Protein AF-A0A7R9ZCF2-F1 (afdb_monomer)

Sequence (346 aa):
QAPLLGELPEDLEYLAGFEGLDGVTVSARERDGEVVDAAKEMDDFAERAHGRGWYPILHGVFGGKTGLRDARMPGSDGAGDRTLGVVDACQGRFSLDELKEWLAQDSIVLFTASKFYQAPPFCAAVVVPGTIATKLRNAPAPKPREMFSEDGLGAFLTDKELSRSLSSWKPLLRRDDANNVALALRWEAGLAGMEALGAVPDEERTAAVTEWASAVEGMVNDQSELDAWCVERSIVSIRVAKKEGGDGEWLSMSELRDLYRWMSMDVSEVVPDATLEEKDALSKPAYIGQPVDVSETHAIVRIALGVESLLSYLNGKDETLSEDRATVMKLAAISRHFDTLKKSGL

Organism: NCBI:txid2749911

Nearest PDB structures (foldseek):
  5o5c-assembly1_B  TM=5.345E-01  e=1.929E-04  Erwinia amylovora CFBP1430
  5o5c-assembly2_C  TM=5.237E-01  e=1.189E-03  Erwinia amylovora CFBP1430
  5o5c-assembly3_E  TM=5.136E-01  e=4.395E-03  Erwinia amylovora CFBP1430
  5g4j-assembly1_B  TM=4.690E-01  e=1.294E-02  Paenarthrobacter aurescens TC1
  1dgd-assembly1_A  TM=5.188E-01  e=3.600E-02  Burkholderia cepacia

Mean predicted aligned error: 5.05 Å

Structure (mmCIF, N/CA/C/O backbone):
data_AF-A0A7R9ZCF2-F1
#
_entry.id   AF-A0A7R9ZCF2-F1
#
loop_
_atom_site.group_PDB
_atom_site.id
_atom_site.type_symbol
_atom_site.label_atom_id
_atom_site.label_alt_id
_atom_site.label_comp_id
_atom_site.label_asym_id
_atom_site.label_entity_id
_atom_site.label_seq_id
_atom_site.pdbx_PDB_ins_code
_atom_site.Cartn_x
_atom_site.Cartn_y
_atom_site.Cartn_z
_atom_site.occupancy
_atom_site.B_iso_or_equiv
_atom_site.auth_seq_id
_atom_site.auth_comp_id
_atom_site.auth_asym_id
_atom_site.auth_atom_id
_atom_site.pdbx_PDB_model_num
ATOM 1 N N . GLN A 1 1 ? 20.248 -9.151 7.590 1.00 39.81 1 GLN A N 1
ATOM 2 C CA . GLN A 1 1 ? 19.921 -7.902 6.869 1.00 39.81 1 GLN A CA 1
ATOM 3 C C . GLN A 1 1 ? 20.567 -7.984 5.498 1.00 39.81 1 GLN A C 1
ATOM 5 O O . GLN A 1 1 ? 21.665 -8.517 5.421 1.00 39.81 1 GLN A O 1
ATOM 10 N N . ALA A 1 2 ? 19.906 -7.525 4.431 1.00 46.47 2 ALA A N 1
ATOM 11 C CA . ALA A 1 2 ? 20.677 -7.183 3.235 1.00 46.47 2 ALA A CA 1
ATOM 12 C C . ALA A 1 2 ? 21.560 -5.996 3.653 1.00 46.47 2 ALA A C 1
ATOM 14 O O . ALA A 1 2 ? 21.012 -5.099 4.303 1.00 46.47 2 ALA A O 1
ATOM 15 N N . PRO A 1 3 ? 22.879 -6.005 3.416 1.00 53.31 3 PRO A N 1
ATOM 16 C CA . PRO A 1 3 ? 23.714 -4.875 3.780 1.00 53.31 3 PRO A CA 1
ATOM 17 C C . PRO A 1 3 ? 23.396 -3.737 2.806 1.00 53.31 3 PRO A C 1
ATOM 19 O O . PRO A 1 3 ? 23.994 -3.627 1.738 1.00 53.31 3 PRO A O 1
ATOM 22 N N . LEU A 1 4 ? 22.388 -2.937 3.153 1.00 62.97 4 LEU A N 1
ATOM 23 C CA . LEU A 1 4 ? 22.230 -1.601 2.602 1.00 62.97 4 LEU A CA 1
ATOM 24 C C . LEU A 1 4 ? 23.464 -0.831 3.068 1.00 62.97 4 LEU A C 1
ATOM 26 O O . LEU A 1 4 ? 23.659 -0.664 4.269 1.00 62.97 4 LEU A O 1
ATOM 30 N N . LEU A 1 5 ? 24.340 -0.497 2.123 1.00 70.62 5 LEU A N 1
ATOM 31 C CA . LEU A 1 5 ? 25.596 0.203 2.410 1.00 70.62 5 LEU A CA 1
ATOM 32 C C . LEU A 1 5 ? 25.492 1.710 2.170 1.00 70.62 5 LEU A C 1
ATOM 34 O O . LEU A 1 5 ? 26.388 2.440 2.569 1.00 70.62 5 LEU A O 1
ATOM 38 N N . GLY A 1 6 ? 24.427 2.155 1.502 1.00 64.19 6 GLY A N 1
ATOM 39 C CA . GLY A 1 6 ? 24.227 3.561 1.182 1.00 64.19 6 GLY A CA 1
ATOM 40 C C . GLY A 1 6 ? 23.579 4.307 2.326 1.00 64.19 6 GLY A C 1
ATOM 41 O O . GLY A 1 6 ? 22.464 3.974 2.731 1.00 64.19 6 GLY A O 1
ATOM 42 N N . GLU A 1 7 ? 24.254 5.353 2.771 1.00 63.81 7 GLU A N 1
ATOM 43 C CA . GLU A 1 7 ? 23.658 6.454 3.510 1.00 63.81 7 GLU A CA 1
ATOM 44 C C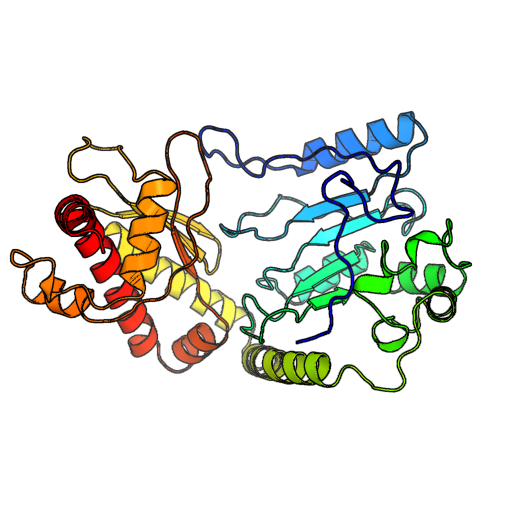 . GLU A 1 7 ? 23.780 7.690 2.619 1.00 63.81 7 GLU A C 1
ATOM 46 O O . GLU A 1 7 ? 24.872 8.024 2.164 1.00 63.81 7 GLU A O 1
ATOM 51 N N . LEU A 1 8 ? 22.654 8.345 2.324 1.00 66.44 8 LEU A N 1
ATOM 52 C CA . LEU A 1 8 ? 22.702 9.669 1.712 1.00 66.44 8 LEU A CA 1
ATOM 53 C C . LEU A 1 8 ? 23.278 10.639 2.755 1.00 66.44 8 LEU A C 1
ATOM 55 O O . LEU A 1 8 ? 22.799 10.624 3.895 1.00 66.44 8 LEU A O 1
ATOM 59 N N . PRO A 1 9 ? 24.273 11.474 2.404 1.00 69.25 9 PRO A N 1
ATOM 60 C CA . PRO A 1 9 ? 24.679 12.584 3.258 1.00 69.25 9 PRO A CA 1
ATOM 61 C C . PRO A 1 9 ? 23.461 13.431 3.657 1.00 69.25 9 PRO A C 1
ATOM 63 O O . PRO A 1 9 ? 22.535 13.582 2.862 1.00 69.25 9 PRO A O 1
ATOM 66 N N . GLU A 1 10 ? 23.449 13.987 4.873 1.00 73.00 10 GLU A N 1
ATOM 67 C CA . GLU A 1 10 ? 22.293 14.742 5.403 1.00 73.00 10 GLU A CA 1
ATOM 68 C C . GLU A 1 10 ? 21.876 15.936 4.520 1.00 73.00 10 GLU A C 1
ATOM 70 O O . GLU A 1 10 ? 20.739 16.395 4.600 1.00 73.00 10 GLU A O 1
ATOM 75 N N . ASP A 1 11 ? 22.785 16.437 3.682 1.00 75.56 11 ASP A N 1
ATOM 76 C CA . ASP A 1 11 ? 22.600 17.554 2.757 1.00 75.56 11 ASP A CA 1
ATOM 77 C C . ASP A 1 11 ? 22.282 17.135 1.309 1.00 75.56 11 ASP A C 1
ATOM 79 O O . ASP A 1 11 ? 22.084 18.000 0.453 1.00 75.56 11 ASP A O 1
ATOM 83 N N . LEU A 1 12 ? 22.217 15.831 1.019 1.00 69.56 12 LEU A N 1
ATOM 84 C CA . LEU A 1 12 ? 21.955 15.303 -0.317 1.00 69.56 12 LEU A CA 1
ATOM 85 C C . LEU A 1 12 ? 20.489 14.862 -0.463 1.00 69.56 12 LEU A C 1
ATOM 87 O O . LEU A 1 12 ? 20.026 13.944 0.211 1.00 69.56 12 LEU A O 1
ATOM 91 N N . GLU A 1 13 ? 19.762 15.477 -1.399 1.00 79.06 13 GLU A N 1
ATOM 92 C CA . GLU A 1 13 ? 18.367 15.104 -1.700 1.00 79.06 13 GLU A CA 1
ATOM 93 C C . GLU A 1 13 ? 18.250 13.974 -2.739 1.00 79.06 13 GLU A C 1
ATOM 95 O O . GLU A 1 13 ? 17.240 13.270 -2.783 1.00 79.06 13 GLU A O 1
ATOM 100 N N . TYR A 1 14 ? 19.280 13.781 -3.571 1.00 86.94 14 TYR A N 1
ATOM 101 C CA . TYR A 1 14 ? 19.279 12.839 -4.695 1.00 86.94 14 TYR A CA 1
ATOM 102 C C . TYR A 1 14 ? 20.412 11.825 -4.574 1.00 86.94 14 TYR A C 1
ATOM 104 O O . TYR A 1 14 ? 21.498 12.159 -4.117 1.00 86.94 14 TYR A O 1
ATOM 112 N N . LEU A 1 15 ? 20.183 10.603 -5.060 1.00 88.81 15 LEU A N 1
ATOM 113 C CA . LEU A 1 15 ? 21.259 9.637 -5.299 1.00 88.81 15 LEU A CA 1
ATOM 114 C C . LEU A 1 15 ? 22.254 10.195 -6.327 1.00 88.81 15 LEU A C 1
ATOM 116 O O . LEU A 1 15 ? 21.840 10.850 -7.289 1.00 88.81 15 LEU A O 1
ATOM 120 N N . ALA A 1 16 ? 23.540 9.875 -6.167 1.00 90.19 16 ALA A N 1
ATOM 121 C CA . ALA A 1 16 ? 24.576 10.294 -7.109 1.00 90.19 16 ALA A CA 1
ATOM 122 C C . ALA A 1 16 ? 24.202 9.896 -8.547 1.00 90.19 16 ALA A C 1
ATOM 124 O O . ALA A 1 16 ? 23.750 8.776 -8.785 1.00 90.19 16 ALA A O 1
ATOM 125 N N . GLY A 1 17 ? 24.375 10.795 -9.516 1.00 90.00 17 GLY A N 1
ATOM 126 C CA . GLY A 1 17 ? 24.056 10.558 -10.929 1.00 90.00 17 GLY A CA 1
ATOM 127 C C . GLY A 1 17 ? 22.573 10.676 -11.306 1.00 90.00 17 GLY A C 1
ATOM 128 O O . GLY A 1 17 ? 22.233 10.430 -12.467 1.00 90.00 17 GLY A O 1
ATOM 129 N N . PHE A 1 18 ? 21.697 11.027 -10.361 1.00 89.50 18 PHE A N 1
ATOM 130 C CA . PHE A 1 18 ? 20.281 11.340 -10.599 1.00 89.50 18 PHE A CA 1
ATOM 131 C C . PHE A 1 18 ? 19.970 12.834 -10.424 1.00 89.50 18 PHE A C 1
ATOM 133 O O . PHE A 1 18 ? 18.806 13.230 -10.329 1.00 89.50 18 PHE A O 1
ATOM 140 N N . GLU A 1 19 ? 20.999 13.679 -10.407 1.00 87.62 19 GLU A N 1
ATOM 141 C CA . GLU A 1 19 ? 20.847 15.125 -10.378 1.00 87.62 19 GLU A CA 1
ATOM 142 C C . GLU A 1 19 ? 20.187 15.602 -11.685 1.00 87.62 19 GLU A C 1
ATOM 144 O O . GLU A 1 19 ? 20.582 15.215 -12.786 1.00 87.62 19 GLU A O 1
ATOM 149 N N . GLY A 1 20 ? 19.170 16.459 -11.582 1.00 82.94 20 GLY A N 1
ATOM 150 C CA . GLY A 1 20 ? 18.437 16.976 -12.745 1.00 82.94 20 GLY A CA 1
ATOM 151 C C . GLY A 1 20 ? 17.135 16.243 -13.067 1.00 82.94 20 GLY A C 1
ATOM 152 O O . GLY A 1 20 ? 16.511 16.542 -14.086 1.00 82.94 20 GLY A O 1
ATOM 153 N N . LEU A 1 21 ? 16.699 15.325 -12.202 1.00 86.06 21 LEU A N 1
ATOM 154 C CA . LEU A 1 21 ? 15.293 14.943 -12.144 1.00 86.06 21 LEU A CA 1
ATOM 155 C C . LEU A 1 21 ? 14.480 16.083 -11.521 1.00 86.06 21 LEU A C 1
ATOM 157 O O . LEU A 1 21 ? 14.855 16.634 -10.491 1.00 86.06 21 LEU A O 1
ATOM 161 N N . ASP A 1 22 ? 13.362 16.411 -12.155 1.00 86.56 22 ASP A N 1
ATOM 162 C CA . ASP A 1 22 ? 12.332 17.300 -11.623 1.00 86.56 22 ASP A CA 1
ATOM 163 C C . ASP A 1 22 ? 10.997 16.548 -11.677 1.00 86.56 22 ASP A C 1
ATOM 165 O O . ASP A 1 22 ? 10.815 15.641 -12.499 1.00 86.56 22 ASP A O 1
ATOM 169 N N . GLY A 1 23 ? 10.074 16.882 -10.785 1.00 84.81 23 GLY A N 1
ATOM 170 C CA . GLY A 1 23 ? 8.860 16.109 -10.586 1.00 84.81 23 GLY A CA 1
ATOM 171 C C . GLY A 1 23 ? 7.693 16.952 -10.110 1.00 84.81 23 GLY A C 1
ATOM 172 O O . GLY A 1 23 ? 7.829 17.859 -9.295 1.00 84.81 23 GLY A O 1
ATOM 173 N N . VAL A 1 24 ? 6.508 16.597 -10.595 1.00 90.69 24 VAL A N 1
ATOM 174 C CA . VAL A 1 24 ? 5.239 17.090 -10.065 1.00 90.69 24 VAL A CA 1
ATOM 175 C C . VAL A 1 24 ? 4.563 15.920 -9.370 1.00 90.69 24 VAL A C 1
ATOM 177 O O . VAL A 1 24 ? 4.399 14.855 -9.961 1.00 90.69 24 VAL A O 1
ATOM 180 N N . THR A 1 25 ? 4.184 16.111 -8.109 1.00 91.81 25 THR A N 1
ATOM 181 C CA . THR A 1 25 ? 3.364 15.139 -7.383 1.00 91.81 25 THR A CA 1
ATOM 182 C C . THR A 1 25 ? 1.919 15.597 -7.428 1.00 91.81 25 THR A C 1
ATOM 184 O O . THR A 1 25 ? 1.612 16.715 -7.015 1.00 91.81 25 THR A O 1
ATOM 187 N N . VAL A 1 26 ? 1.039 14.723 -7.906 1.00 91.12 26 VAL A N 1
ATOM 188 C CA . VAL A 1 26 ? -0.407 14.903 -7.787 1.00 91.12 26 VAL A CA 1
ATOM 189 C C . VAL A 1 26 ? -0.850 14.152 -6.541 1.00 91.12 26 VAL A C 1
ATOM 191 O O . VAL A 1 26 ? -0.619 12.948 -6.417 1.00 91.12 26 VAL A O 1
ATOM 194 N N . SER A 1 27 ? -1.426 14.870 -5.581 1.00 90.44 27 SER A N 1
ATOM 195 C CA . SER A 1 27 ? -1.978 14.249 -4.379 1.00 90.44 27 SER A CA 1
ATOM 196 C C . SER A 1 27 ? -3.141 13.343 -4.760 1.00 90.44 27 SER A C 1
ATOM 198 O O . SER A 1 27 ? -3.975 13.727 -5.568 1.00 90.44 27 SER A O 1
ATOM 200 N N . ALA A 1 28 ? -3.233 12.167 -4.140 1.00 88.50 28 ALA A N 1
ATOM 201 C CA . ALA A 1 28 ? -4.346 11.244 -4.374 1.00 88.50 28 ALA A CA 1
ATOM 202 C C . ALA A 1 28 ? -5.687 11.776 -3.829 1.00 88.50 28 ALA A C 1
ATOM 204 O O . ALA A 1 28 ? -6.756 11.286 -4.189 1.00 88.50 28 ALA A O 1
ATOM 205 N N . ARG A 1 29 ? -5.625 12.748 -2.912 1.00 90.25 29 ARG A N 1
ATOM 206 C CA . ARG A 1 29 ? -6.784 13.404 -2.314 1.00 90.25 29 ARG A CA 1
ATOM 207 C C . ARG A 1 29 ? -6.551 14.899 -2.161 1.00 90.25 29 ARG A C 1
ATOM 209 O O . ARG A 1 29 ? -5.416 15.331 -1.944 1.00 90.25 29 ARG A O 1
ATOM 216 N N . GLU A 1 30 ? -7.639 15.650 -2.240 1.00 90.88 30 GLU A N 1
ATOM 217 C CA . GLU A 1 30 ? -7.696 17.049 -1.839 1.00 90.88 30 GLU A CA 1
ATOM 218 C C . GLU A 1 30 ? -7.618 17.184 -0.311 1.00 90.88 30 GLU A C 1
ATOM 220 O O . GLU A 1 30 ? -7.702 16.212 0.443 1.00 90.88 30 GLU A O 1
ATOM 225 N N . ARG A 1 31 ? -7.458 18.419 0.173 1.00 89.06 31 ARG A N 1
ATOM 226 C CA . ARG A 1 31 ? -7.353 18.722 1.613 1.00 89.06 31 ARG A CA 1
ATOM 227 C C . ARG A 1 31 ? -8.597 18.345 2.416 1.00 89.06 31 ARG A C 1
ATOM 229 O O . ARG A 1 31 ? -8.486 18.080 3.610 1.00 89.06 31 ARG A O 1
ATOM 236 N N . ASP A 1 32 ? -9.763 18.328 1.783 1.00 86.75 32 ASP A N 1
ATOM 237 C CA . ASP A 1 32 ? -11.028 17.894 2.382 1.00 86.75 32 ASP A CA 1
ATOM 238 C C . ASP A 1 32 ? -11.211 16.364 2.364 1.00 86.75 32 ASP A C 1
ATOM 240 O O . ASP A 1 32 ? -12.129 15.848 3.000 1.00 86.75 32 ASP A O 1
ATOM 244 N N . GLY A 1 33 ? -10.296 15.632 1.720 1.00 85.75 33 GLY A N 1
ATOM 245 C CA . GLY A 1 33 ? -10.322 14.179 1.592 1.00 85.75 33 GLY A CA 1
ATOM 246 C C . GLY A 1 33 ? -10.977 13.675 0.306 1.00 85.75 33 GLY A C 1
ATOM 247 O O . GLY A 1 33 ? -10.970 12.458 0.083 1.00 85.75 33 GLY A O 1
ATOM 248 N N . GLU A 1 34 ? -11.499 14.558 -0.551 1.00 89.50 34 GLU A N 1
ATOM 249 C CA . GLU A 1 34 ? -12.067 14.170 -1.844 1.00 89.50 34 GLU A CA 1
ATOM 250 C C . GLU A 1 34 ? -11.014 13.529 -2.748 1.00 89.50 34 GLU A C 1
ATOM 252 O O . GLU A 1 34 ? -9.835 13.882 -2.724 1.00 89.50 34 GLU A O 1
ATOM 257 N N . VAL A 1 35 ? -11.438 12.538 -3.529 1.00 89.81 35 VAL A N 1
ATOM 258 C CA . VAL A 1 35 ? -10.550 11.786 -4.423 1.00 89.81 35 VAL A CA 1
ATOM 259 C C . VAL A 1 35 ? -10.119 12.661 -5.595 1.00 89.81 35 VAL A C 1
ATOM 261 O O . VAL A 1 35 ? -10.954 13.239 -6.288 1.00 89.81 35 VAL A O 1
ATOM 264 N N . VAL A 1 36 ? -8.817 12.675 -5.873 1.00 89.75 36 VAL A N 1
ATOM 265 C CA . VAL A 1 36 ? -8.262 13.255 -7.098 1.00 89.75 36 VAL A CA 1
ATOM 266 C C . VAL A 1 36 ? -7.945 12.120 -8.061 1.00 89.75 36 VAL A C 1
ATOM 268 O O . VAL A 1 36 ? -7.152 11.238 -7.742 1.00 89.75 36 VAL A O 1
ATOM 271 N N . ASP A 1 37 ? -8.552 12.153 -9.246 1.00 86.12 37 ASP A N 1
ATOM 272 C CA . ASP A 1 37 ? -8.143 11.306 -10.368 1.00 86.12 37 ASP A CA 1
ATOM 273 C C . ASP A 1 37 ? -7.060 12.030 -11.174 1.00 86.12 37 ASP A C 1
ATOM 275 O O . ASP A 1 37 ? -7.324 13.026 -11.859 1.00 86.12 37 ASP A O 1
ATOM 279 N N . ALA A 1 38 ? -5.825 11.533 -11.095 1.00 90.81 38 ALA A N 1
ATOM 280 C CA . ALA A 1 38 ? -4.677 12.163 -11.732 1.00 90.81 38 ALA A CA 1
ATOM 281 C C . ALA A 1 38 ? -4.607 11.907 -13.248 1.00 90.81 38 ALA A C 1
ATOM 283 O O . ALA A 1 38 ? -3.714 12.438 -13.911 1.00 90.81 38 ALA A O 1
ATOM 284 N N . ALA A 1 39 ? -5.535 11.135 -13.833 1.00 89.69 39 ALA A N 1
ATOM 285 C CA . ALA A 1 39 ? -5.466 10.723 -15.236 1.00 89.69 39 ALA A CA 1
ATOM 286 C C . ALA A 1 39 ? -5.375 11.894 -16.229 1.00 89.69 39 ALA A C 1
ATOM 288 O O . ALA A 1 39 ? -4.686 11.769 -17.243 1.00 89.69 39 ALA A O 1
ATOM 289 N N . LYS A 1 40 ? -6.052 13.017 -15.945 1.00 89.19 40 LYS A N 1
ATOM 290 C CA . LYS A 1 40 ? -5.983 14.229 -16.775 1.00 89.19 40 LYS A CA 1
ATOM 291 C C . LYS A 1 40 ? -4.682 15.003 -16.554 1.00 89.19 40 LYS A C 1
ATOM 293 O O . LYS A 1 40 ? -4.032 15.384 -17.520 1.00 89.19 40 LYS A O 1
ATOM 298 N N . GLU A 1 41 ? -4.292 15.215 -15.299 1.00 91.62 41 GLU A N 1
ATOM 299 C CA . GLU A 1 41 ? -3.056 15.941 -14.971 1.00 91.62 41 GLU A CA 1
ATOM 300 C C . GLU A 1 41 ? -1.820 15.210 -15.513 1.00 91.62 41 GLU A C 1
ATOM 302 O O . GLU A 1 41 ? -0.863 15.841 -15.955 1.00 91.62 41 GLU A O 1
ATOM 307 N N . MET A 1 42 ? -1.869 13.877 -15.553 1.00 93.31 42 MET A N 1
ATOM 308 C CA . MET A 1 42 ? -0.870 13.032 -16.197 1.00 93.31 42 MET A CA 1
ATOM 309 C C . MET A 1 42 ? -0.710 13.352 -17.694 1.00 93.31 42 MET A C 1
ATOM 311 O O . MET A 1 42 ? 0.423 13.507 -18.156 1.00 93.31 42 MET A O 1
ATOM 315 N N . ASP A 1 43 ? -1.812 13.463 -18.446 1.00 91.88 43 ASP A N 1
ATOM 316 C CA . ASP A 1 43 ? -1.770 13.814 -19.875 1.00 91.88 43 ASP A CA 1
ATOM 317 C C . ASP A 1 43 ? -1.244 15.238 -20.072 1.00 91.88 43 ASP A C 1
ATOM 319 O O . ASP A 1 43 ? -0.307 15.456 -20.844 1.00 91.88 43 ASP A O 1
ATOM 323 N N . ASP A 1 44 ? -1.784 16.193 -19.310 1.00 93.50 44 ASP A N 1
ATOM 324 C CA . ASP A 1 44 ? -1.374 17.593 -19.383 1.00 93.50 44 ASP A CA 1
ATOM 325 C C . ASP A 1 44 ? 0.126 17.743 -19.035 1.00 93.50 44 ASP A C 1
ATOM 327 O O . ASP A 1 44 ? 0.849 18.530 -19.656 1.00 93.50 44 ASP A O 1
ATOM 331 N N . PHE A 1 45 ? 0.640 16.970 -18.070 1.00 93.94 45 PHE A N 1
ATOM 332 C CA . PHE A 1 45 ? 2.066 16.924 -17.740 1.00 93.94 45 PHE A CA 1
ATOM 333 C C . PHE A 1 45 ? 2.906 16.362 -18.889 1.00 93.94 45 PHE A C 1
ATOM 335 O O . PHE A 1 45 ? 3.926 16.965 -19.238 1.00 93.94 45 PHE A O 1
ATOM 342 N N . ALA A 1 46 ? 2.485 15.251 -19.499 1.00 94.31 46 ALA A N 1
ATOM 343 C CA . ALA A 1 46 ? 3.198 14.643 -20.619 1.00 94.31 46 ALA A CA 1
ATOM 344 C C . ALA A 1 46 ? 3.303 15.605 -21.813 1.00 94.31 46 ALA A C 1
ATOM 346 O O . ALA A 1 46 ? 4.396 15.806 -22.349 1.00 94.31 46 ALA A O 1
ATOM 347 N N . GLU A 1 47 ? 2.202 16.268 -22.179 1.00 94.62 47 GLU A N 1
ATOM 348 C CA . GLU A 1 47 ? 2.177 17.252 -23.265 1.00 94.62 47 GLU A CA 1
ATOM 349 C C . GLU A 1 47 ? 3.098 18.446 -22.981 1.00 94.62 47 GLU A C 1
ATOM 351 O O . GLU A 1 47 ? 3.888 18.852 -23.842 1.00 94.62 47 GLU A O 1
ATOM 356 N N . ARG A 1 48 ? 3.058 18.989 -21.756 1.00 95.31 48 ARG A N 1
ATOM 357 C CA . ARG A 1 48 ? 3.950 20.086 -21.343 1.00 95.31 48 ARG A CA 1
ATOM 358 C C . ARG A 1 48 ? 5.418 19.668 -21.364 1.00 95.31 48 ARG A C 1
ATOM 360 O O . ARG A 1 48 ? 6.255 20.453 -21.814 1.00 95.31 48 ARG A O 1
ATOM 367 N N . ALA A 1 49 ? 5.737 18.462 -20.893 1.00 94.75 49 ALA A N 1
ATOM 368 C CA . ALA A 1 49 ? 7.096 17.927 -20.906 1.00 94.75 49 ALA A CA 1
ATOM 369 C C . ALA A 1 49 ? 7.610 17.778 -22.345 1.00 94.75 49 ALA A C 1
ATOM 371 O O . ALA A 1 49 ? 8.686 18.287 -22.670 1.00 94.75 49 ALA A O 1
ATOM 372 N N . HIS A 1 50 ? 6.806 17.193 -23.239 1.00 94.75 50 HIS A N 1
ATOM 373 C CA . HIS A 1 50 ? 7.144 17.080 -24.662 1.00 94.75 50 HIS A CA 1
ATOM 374 C C . HIS A 1 50 ? 7.342 18.449 -25.318 1.00 94.75 50 HIS A C 1
ATOM 376 O O . HIS A 1 50 ? 8.325 18.640 -26.033 1.00 94.75 50 HIS A O 1
ATOM 382 N N . GLY A 1 51 ? 6.474 19.425 -25.035 1.00 95.25 51 GLY A N 1
ATOM 383 C CA . GLY A 1 51 ? 6.598 20.794 -25.550 1.00 95.25 51 GLY A CA 1
ATOM 384 C C . GLY A 1 51 ? 7.886 21.510 -25.119 1.00 95.25 51 GLY A C 1
ATOM 385 O O . GLY A 1 51 ? 8.343 22.424 -25.803 1.00 95.25 51 GLY A O 1
ATOM 386 N N . ARG A 1 52 ? 8.500 21.072 -24.013 1.00 94.50 52 ARG A N 1
ATOM 387 C CA . ARG A 1 52 ? 9.797 21.559 -23.512 1.00 94.50 52 ARG A CA 1
ATOM 388 C C . ARG A 1 52 ? 10.991 20.716 -23.971 1.00 94.50 52 ARG A C 1
ATOM 390 O O . ARG A 1 52 ? 12.124 21.049 -23.634 1.00 94.50 52 ARG A O 1
ATOM 397 N N . GLY A 1 53 ? 10.759 19.647 -24.734 1.00 94.56 53 GLY A N 1
ATOM 398 C CA . GLY A 1 53 ? 11.797 18.698 -25.142 1.00 94.56 53 GLY A CA 1
ATOM 399 C C . GLY A 1 53 ? 12.292 17.799 -24.004 1.00 94.56 53 GLY A C 1
ATOM 400 O O . GLY A 1 53 ? 13.393 17.262 -24.092 1.00 94.56 53 GLY A O 1
ATOM 401 N N . TRP A 1 54 ? 11.514 17.658 -22.929 1.00 94.25 54 TRP A N 1
ATOM 402 C CA . TRP A 1 54 ? 11.815 16.760 -21.816 1.00 94.25 54 TRP A CA 1
ATOM 403 C C . TRP A 1 54 ? 11.263 15.357 -22.074 1.00 94.25 54 TRP A C 1
ATOM 405 O O . TRP A 1 54 ? 10.306 15.180 -22.829 1.00 94.25 54 TRP A O 1
ATOM 415 N N . TYR A 1 55 ? 11.867 14.365 -21.418 1.00 94.81 55 TYR A N 1
ATOM 416 C CA . TYR A 1 55 ? 11.409 12.978 -21.426 1.00 94.81 55 TYR A CA 1
ATOM 417 C C . TYR A 1 55 ? 10.583 12.707 -20.157 1.00 94.81 55 TYR A C 1
ATOM 419 O O . TYR A 1 55 ? 11.167 12.595 -19.077 1.00 94.81 55 TYR A O 1
ATOM 427 N N . PRO A 1 56 ? 9.241 12.648 -20.238 1.00 96.38 56 PRO A N 1
ATOM 428 C CA . PRO A 1 56 ? 8.410 12.393 -19.070 1.00 96.38 56 PRO A CA 1
ATOM 429 C C . PRO A 1 56 ? 8.472 10.923 -18.633 1.00 96.38 56 PRO A C 1
ATOM 431 O O . PRO A 1 56 ? 8.386 9.999 -19.448 1.00 96.38 56 PRO A O 1
ATOM 434 N N . ILE A 1 57 ? 8.549 10.721 -17.318 1.00 96.62 57 ILE A N 1
ATOM 435 C CA . ILE A 1 57 ? 8.262 9.448 -16.651 1.00 96.62 57 ILE A CA 1
ATOM 436 C C . ILE A 1 57 ? 6.939 9.638 -15.914 1.00 96.62 57 ILE A C 1
ATOM 438 O O . ILE A 1 57 ? 6.829 10.507 -15.052 1.00 96.62 57 ILE A O 1
ATOM 442 N N . LEU A 1 58 ? 5.929 8.855 -16.279 1.00 96.75 58 LEU A N 1
ATOM 443 C CA . LEU A 1 58 ? 4.593 8.929 -15.696 1.00 96.75 58 LEU A CA 1
ATOM 444 C C . LEU A 1 58 ? 4.447 7.806 -14.675 1.00 96.75 58 LEU A C 1
ATOM 446 O O . LEU A 1 58 ? 4.462 6.634 -15.044 1.00 96.75 58 LEU A O 1
ATOM 450 N N . HIS A 1 59 ? 4.328 8.164 -13.400 1.00 95.75 59 HIS A N 1
ATOM 451 C CA . HIS A 1 59 ? 4.267 7.220 -12.289 1.00 95.75 59 HIS A CA 1
ATOM 452 C C . HIS A 1 59 ? 2.868 7.212 -11.665 1.00 95.75 59 HIS A C 1
ATOM 454 O O . HIS A 1 59 ? 2.504 8.143 -10.950 1.00 95.75 59 HIS A O 1
ATOM 460 N N . GLY A 1 60 ? 2.089 6.167 -11.949 1.00 95.06 60 GLY A N 1
ATOM 461 C CA . GLY A 1 60 ? 0.732 5.984 -11.432 1.00 95.06 60 GLY A CA 1
ATOM 462 C C . GLY A 1 60 ? 0.712 4.971 -10.296 1.00 95.06 60 GLY A C 1
ATOM 463 O O . GLY A 1 60 ? 1.291 3.893 -10.424 1.00 95.06 60 GLY A O 1
ATOM 464 N N . VAL A 1 61 ? 0.045 5.298 -9.189 1.00 93.81 61 VAL A N 1
ATOM 465 C CA . VAL A 1 61 ? -0.045 4.413 -8.020 1.00 93.81 61 VAL A CA 1
ATOM 466 C C . VAL A 1 61 ? -1.331 3.602 -8.088 1.00 93.81 61 VAL A C 1
ATOM 468 O O . VAL A 1 61 ? -2.430 4.131 -7.934 1.00 93.81 61 VAL A O 1
ATOM 471 N N . PHE A 1 62 ? -1.200 2.289 -8.270 1.00 93.00 62 PHE A N 1
ATOM 472 C CA . PHE A 1 62 ? -2.335 1.381 -8.296 1.00 93.00 62 PHE A CA 1
ATOM 473 C C . PHE A 1 62 ? -2.676 0.890 -6.887 1.00 93.00 62 PHE A C 1
ATOM 475 O O . PHE A 1 62 ? -2.052 -0.030 -6.347 1.00 93.00 62 PHE A O 1
ATOM 482 N N . GLY A 1 63 ? -3.713 1.492 -6.304 1.00 85.06 63 GLY A N 1
ATOM 483 C CA . GLY A 1 63 ? -4.315 1.020 -5.066 1.00 85.06 63 GLY A CA 1
ATOM 484 C C . GLY A 1 63 ? -3.489 1.379 -3.842 1.00 85.06 63 GLY A C 1
ATOM 485 O O . GLY A 1 63 ? -2.992 0.470 -3.199 1.00 85.06 63 GLY A O 1
ATOM 486 N N . GLY A 1 64 ? -3.340 2.673 -3.525 1.00 87.44 64 GLY A N 1
ATOM 487 C CA . GLY A 1 64 ? -2.484 3.206 -2.451 1.00 87.44 64 GLY A CA 1
ATOM 488 C C . GLY A 1 64 ? -2.810 2.730 -1.020 1.00 87.44 64 GLY A C 1
ATOM 489 O O . GLY A 1 64 ? -3.398 1.680 -0.785 1.00 87.44 64 GLY A O 1
ATOM 490 N N . LYS A 1 65 ? -2.430 3.502 0.010 1.00 88.06 65 LYS A N 1
ATOM 491 C CA . LYS A 1 65 ? -2.643 3.080 1.418 1.00 88.06 65 LYS A CA 1
ATOM 492 C C . LYS A 1 65 ? -4.118 2.869 1.790 1.00 88.06 65 LYS A C 1
ATOM 494 O O . LYS A 1 65 ? -4.371 2.115 2.727 1.00 88.06 65 LYS A O 1
ATOM 499 N N . THR A 1 66 ? -5.031 3.532 1.082 1.00 89.50 66 THR A N 1
ATOM 500 C CA . THR A 1 66 ? -6.491 3.410 1.218 1.00 89.50 66 THR A CA 1
ATOM 501 C C . THR A 1 66 ? -7.115 2.609 0.073 1.00 89.50 66 THR A C 1
ATOM 503 O O . THR A 1 66 ? -8.319 2.666 -0.090 1.00 89.50 66 THR A O 1
ATOM 506 N N . GLY A 1 67 ? -6.321 1.950 -0.780 1.00 88.25 67 GLY A N 1
ATOM 507 C CA . GLY A 1 67 ? -6.816 1.204 -1.946 1.00 88.25 67 GLY A CA 1
ATOM 508 C C . GLY A 1 67 ? -7.245 2.052 -3.152 1.00 88.25 67 GLY A C 1
ATOM 509 O O . GLY A 1 67 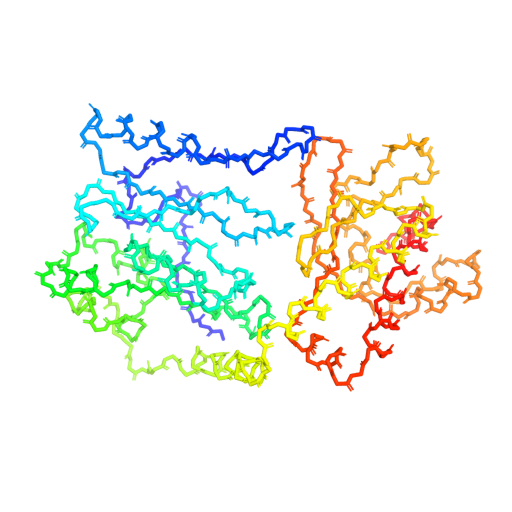? -7.627 1.485 -4.171 1.00 88.25 67 GLY A O 1
ATOM 510 N N . LEU A 1 68 ? -7.117 3.382 -3.077 1.00 87.56 68 LEU A N 1
ATOM 511 C CA . LEU A 1 68 ? -7.485 4.298 -4.160 1.00 87.56 68 LEU A CA 1
ATOM 512 C C . LEU A 1 68 ? -6.614 4.104 -5.412 1.00 87.56 68 LEU A C 1
ATOM 514 O O . LEU A 1 68 ? -5.407 3.864 -5.305 1.00 87.56 68 LEU A O 1
ATOM 518 N N . ARG A 1 69 ? -7.235 4.252 -6.585 1.00 85.12 69 ARG A N 1
ATOM 519 C CA . ARG A 1 69 ? -6.632 4.104 -7.913 1.00 85.12 69 ARG A CA 1
ATOM 520 C C . ARG A 1 69 ? -7.122 5.209 -8.847 1.00 85.12 69 ARG A C 1
ATOM 522 O O . ARG A 1 69 ? -8.299 5.561 -8.795 1.00 85.12 69 ARG A O 1
ATOM 529 N N . ASP A 1 70 ? -6.240 5.687 -9.717 1.00 86.88 70 ASP A N 1
ATOM 530 C CA . ASP A 1 70 ? -6.636 6.556 -10.829 1.00 86.88 70 ASP A CA 1
ATOM 531 C C . ASP A 1 70 ? -7.486 5.779 -11.842 1.00 86.88 70 ASP A C 1
ATOM 533 O O . ASP A 1 70 ? -7.379 4.549 -11.953 1.00 86.88 70 ASP A O 1
ATOM 537 N N . ALA A 1 71 ? -8.299 6.488 -12.629 1.00 86.75 71 ALA A N 1
ATOM 538 C CA . ALA A 1 71 ? -9.154 5.852 -13.634 1.00 86.75 71 ALA A CA 1
ATOM 539 C C . ALA A 1 71 ? -8.350 5.151 -14.740 1.00 86.75 71 ALA A C 1
ATOM 541 O O . ALA A 1 71 ? -8.851 4.238 -15.401 1.00 86.75 71 ALA A O 1
ATOM 542 N N . ARG A 1 72 ? -7.097 5.573 -14.950 1.00 92.31 72 ARG A N 1
ATOM 543 C CA . ARG A 1 72 ? -6.193 5.011 -15.953 1.00 92.31 72 ARG A CA 1
ATOM 544 C C . ARG A 1 72 ? -4.758 4.982 -15.443 1.00 92.31 72 ARG A C 1
ATOM 546 O O . ARG A 1 72 ? -4.233 5.992 -14.989 1.00 92.31 72 ARG A O 1
ATOM 553 N N . MET A 1 73 ? -4.109 3.835 -15.618 1.00 95.44 73 MET A N 1
ATOM 554 C CA . MET A 1 73 ? -2.682 3.656 -15.347 1.00 95.44 73 MET A CA 1
ATOM 555 C C . MET A 1 73 ? -1.813 4.081 -16.546 1.00 95.44 73 MET A C 1
ATOM 557 O O . MET A 1 73 ? -2.207 3.835 -17.690 1.00 95.44 73 MET A O 1
ATOM 561 N N . PRO A 1 74 ? -0.626 4.678 -16.323 1.00 96.19 74 PRO A N 1
ATOM 562 C CA . PRO A 1 74 ? 0.218 5.218 -17.391 1.00 96.19 74 PRO A CA 1
ATOM 563 C C . PRO A 1 74 ? 0.812 4.127 -18.288 1.00 96.19 74 PRO A C 1
ATOM 565 O O . PRO A 1 74 ? 1.522 3.240 -17.809 1.00 96.19 74 PRO A O 1
ATOM 568 N N . GLY A 1 75 ? 0.591 4.236 -19.598 1.00 96.69 75 GLY A N 1
ATOM 569 C CA . GLY A 1 75 ? 1.301 3.471 -20.630 1.00 96.69 75 GLY A CA 1
ATOM 570 C C . GLY A 1 75 ? 2.575 4.174 -21.112 1.00 96.69 75 GLY A C 1
ATOM 571 O O . GLY A 1 75 ? 2.753 5.375 -20.903 1.00 96.69 75 GLY A O 1
ATOM 572 N N . SER A 1 76 ? 3.460 3.434 -21.781 1.00 97.50 76 SER A N 1
ATOM 573 C CA . SER A 1 76 ? 4.655 4.008 -22.417 1.00 97.50 76 SER A CA 1
ATOM 574 C C . SER A 1 76 ? 4.376 4.381 -23.875 1.00 97.50 76 SER A C 1
ATOM 576 O O . SER A 1 76 ? 3.950 3.543 -24.667 1.00 97.50 76 SER A O 1
ATOM 578 N N . ASP A 1 77 ? 4.681 5.619 -24.269 1.00 95.31 77 ASP A N 1
ATOM 579 C CA . ASP A 1 77 ? 4.499 6.081 -25.652 1.00 95.31 77 ASP A CA 1
ATOM 580 C C . ASP A 1 77 ? 5.745 5.818 -26.515 1.00 95.31 77 ASP A C 1
ATOM 582 O O . ASP A 1 77 ? 6.891 5.936 -26.064 1.00 95.31 77 ASP A O 1
ATOM 586 N N . GLY A 1 78 ? 5.525 5.442 -27.777 1.00 92.38 78 GLY A N 1
ATOM 587 C CA . GLY A 1 78 ? 6.582 5.036 -28.703 1.00 92.38 7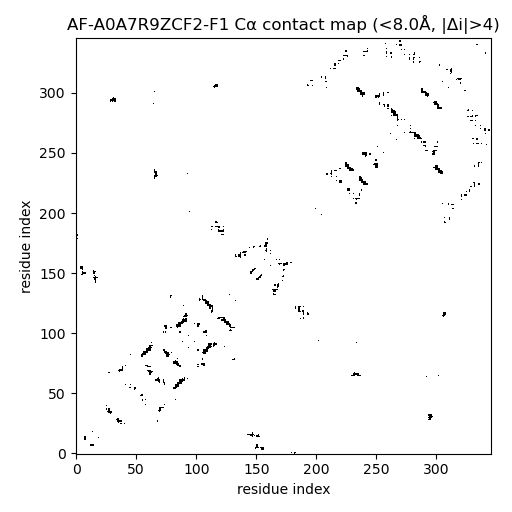8 GLY A CA 1
ATOM 588 C C . GLY A 1 78 ? 7.367 3.822 -28.200 1.00 92.38 78 GLY A C 1
ATOM 589 O O . GLY A 1 78 ? 8.578 3.740 -28.412 1.00 92.38 78 GLY A O 1
ATOM 590 N N . ALA A 1 79 ? 6.713 2.916 -27.463 1.00 91.50 79 ALA A N 1
ATOM 591 C CA . ALA A 1 79 ? 7.368 1.822 -26.747 1.00 91.50 79 ALA A CA 1
ATOM 592 C C . ALA A 1 79 ? 8.531 2.324 -25.870 1.00 91.50 79 ALA A C 1
ATOM 594 O O . ALA A 1 79 ? 9.645 1.799 -25.937 1.00 91.50 79 ALA A O 1
ATOM 595 N N . GLY A 1 80 ? 8.307 3.408 -25.124 1.00 94.62 80 GLY A N 1
ATOM 596 C CA . GLY A 1 80 ? 9.305 4.015 -24.246 1.00 94.62 80 GLY A CA 1
ATOM 597 C C . GLY A 1 80 ? 10.239 5.025 -24.914 1.00 94.62 80 GLY A C 1
ATOM 598 O O . GLY A 1 80 ? 11.107 5.555 -24.233 1.00 94.62 80 GLY A O 1
ATOM 599 N N . ASP A 1 81 ? 10.108 5.325 -26.211 1.00 93.50 81 ASP A N 1
ATOM 600 C CA . ASP A 1 81 ? 10.984 6.320 -26.859 1.00 93.50 81 ASP A CA 1
ATOM 601 C C . ASP A 1 81 ? 10.569 7.763 -26.553 1.00 93.50 81 ASP A C 1
ATOM 603 O O . ASP A 1 81 ? 11.404 8.665 -26.587 1.00 93.50 81 ASP A O 1
ATOM 607 N N . ARG A 1 82 ? 9.283 7.992 -26.259 1.00 94.81 82 ARG A N 1
ATOM 608 C CA . ARG A 1 82 ? 8.740 9.333 -25.992 1.00 94.81 82 ARG A CA 1
ATOM 609 C C . ARG A 1 82 ? 8.401 9.564 -24.526 1.00 94.81 82 ARG A C 1
ATOM 611 O O . ARG A 1 82 ? 8.564 10.681 -24.045 1.00 94.81 82 ARG A O 1
ATOM 618 N N . THR A 1 83 ? 7.919 8.524 -23.852 1.00 96.44 83 THR A N 1
ATOM 619 C CA . THR A 1 83 ? 7.456 8.563 -22.461 1.00 96.44 83 THR A CA 1
ATOM 620 C C . THR A 1 83 ? 7.613 7.180 -21.847 1.00 96.44 83 THR A C 1
ATOM 622 O O . THR A 1 83 ? 7.315 6.190 -22.520 1.00 96.44 83 THR A O 1
ATOM 625 N N . LEU A 1 84 ? 7.998 7.106 -20.572 1.00 97.50 84 LEU A N 1
ATOM 626 C CA . LEU A 1 84 ? 7.985 5.858 -19.807 1.00 97.50 84 LEU A CA 1
ATOM 627 C C . LEU A 1 84 ? 6.802 5.839 -18.836 1.00 97.50 84 LEU A C 1
ATOM 629 O O . LEU A 1 84 ? 6.736 6.668 -17.931 1.00 97.50 84 LEU A O 1
ATOM 633 N N . GLY A 1 85 ? 5.894 4.883 -19.006 1.00 97.94 85 GLY A N 1
ATOM 634 C CA . GLY A 1 85 ? 4.828 4.611 -18.048 1.00 97.94 85 GLY A CA 1
ATOM 635 C C . GLY A 1 85 ? 5.300 3.657 -16.954 1.00 97.94 85 GLY A C 1
ATOM 636 O O . GLY A 1 85 ? 5.907 2.622 -17.241 1.00 97.94 85 GLY A O 1
ATOM 637 N N . VAL A 1 86 ? 5.014 3.993 -15.700 1.00 98.31 86 VAL A N 1
ATOM 638 C CA . VAL A 1 86 ? 5.320 3.178 -14.523 1.00 98.31 86 VAL A CA 1
ATOM 639 C C . VAL A 1 86 ? 4.053 3.003 -13.695 1.00 98.31 86 VAL A C 1
ATOM 641 O O . VAL A 1 86 ? 3.464 3.978 -13.235 1.00 98.31 86 VAL A O 1
ATOM 644 N N . VAL A 1 87 ? 3.653 1.754 -13.486 1.00 98.19 87 VAL A N 1
ATOM 645 C CA . VAL A 1 87 ? 2.558 1.375 -12.594 1.00 98.19 87 VAL A CA 1
ATOM 646 C C . VAL A 1 87 ? 3.148 0.894 -11.277 1.00 98.19 87 VAL A C 1
ATOM 648 O O . VAL A 1 87 ? 3.757 -0.175 -11.207 1.00 98.19 87 VAL A O 1
ATOM 651 N N . ASP A 1 88 ? 2.961 1.671 -10.217 1.00 96.94 88 ASP A N 1
ATOM 652 C CA . ASP A 1 88 ? 3.249 1.240 -8.856 1.00 96.94 88 ASP A CA 1
ATOM 653 C C . ASP A 1 88 ? 2.117 0.352 -8.344 1.00 96.94 88 ASP A C 1
ATOM 655 O O . ASP A 1 88 ? 1.133 0.810 -7.768 1.00 96.94 88 ASP A O 1
ATOM 659 N N . ALA A 1 89 ? 2.290 -0.950 -8.551 1.00 96.75 89 ALA A N 1
ATOM 660 C CA . ALA A 1 89 ? 1.417 -1.996 -8.050 1.00 96.75 89 ALA A CA 1
ATOM 661 C C . ALA A 1 89 ? 1.994 -2.650 -6.780 1.00 96.75 89 ALA A C 1
ATOM 663 O O . ALA A 1 89 ? 1.709 -3.815 -6.479 1.00 96.75 89 ALA A O 1
ATOM 664 N N . CYS A 1 90 ? 2.804 -1.926 -5.991 1.00 95.81 90 CYS A N 1
ATOM 665 C CA . CYS A 1 90 ? 3.484 -2.496 -4.826 1.00 95.81 90 CYS A CA 1
ATOM 666 C C . CYS A 1 90 ? 2.528 -2.988 -3.735 1.00 95.81 90 CYS A C 1
ATOM 668 O O . CYS A 1 90 ? 2.968 -3.656 -2.807 1.00 95.81 90 CYS A O 1
ATOM 670 N N . GLN A 1 91 ? 1.246 -2.627 -3.776 1.00 93.81 91 GLN A N 1
ATOM 671 C CA . GLN A 1 91 ? 0.248 -3.143 -2.837 1.00 93.81 91 GLN A CA 1
ATOM 672 C C . GLN A 1 91 ? -0.158 -4.583 -3.157 1.00 93.81 91 GLN A C 1
ATOM 674 O O . GLN A 1 91 ? -0.592 -5.286 -2.252 1.00 93.81 91 GLN A O 1
ATOM 679 N N . GLY A 1 92 ? 0.057 -5.054 -4.392 1.00 93.12 92 GLY A N 1
ATOM 680 C CA . GLY A 1 92 ? -0.157 -6.451 -4.782 1.00 93.12 92 GLY A CA 1
ATOM 681 C C . GLY A 1 92 ? -1.625 -6.862 -4.914 1.00 93.12 92 GLY A C 1
ATOM 682 O O . GLY A 1 92 ? -1.905 -8.040 -5.101 1.00 93.12 92 GLY A O 1
ATOM 683 N N . ARG A 1 93 ? -2.555 -5.904 -4.819 1.00 92.94 93 ARG A N 1
ATOM 684 C CA . ARG A 1 93 ? -4.009 -6.116 -4.846 1.00 92.94 93 ARG A CA 1
ATOM 685 C C . ARG A 1 93 ? -4.575 -5.918 -6.256 1.00 92.94 93 ARG A C 1
ATOM 687 O O . ARG A 1 93 ? -5.461 -5.087 -6.433 1.00 92.94 93 ARG A O 1
ATOM 694 N N . PHE A 1 94 ? -4.044 -6.632 -7.249 1.00 91.88 94 PHE A N 1
ATOM 695 C CA . PHE A 1 94 ? -4.455 -6.561 -8.660 1.00 91.88 94 PHE A CA 1
ATOM 696 C C . PHE A 1 94 ? -4.722 -7.948 -9.255 1.00 91.88 94 PHE A C 1
ATOM 698 O O . PHE A 1 94 ? -4.210 -8.947 -8.748 1.00 91.88 94 PHE A O 1
ATOM 705 N N . SER A 1 95 ? -5.511 -8.008 -10.328 1.00 90.12 95 SER A N 1
ATOM 706 C CA . SER A 1 95 ? -5.768 -9.241 -11.074 1.00 90.12 95 SER A CA 1
ATOM 707 C C . SER A 1 95 ? -4.651 -9.535 -12.079 1.00 90.12 95 SER A C 1
ATOM 709 O O . SER A 1 95 ? -3.910 -8.653 -12.520 1.00 90.12 95 SER A O 1
ATOM 711 N N . LEU A 1 96 ? -4.533 -10.796 -12.495 1.00 89.94 96 LEU A N 1
ATOM 712 C CA . LEU A 1 96 ? -3.562 -11.167 -13.526 1.00 89.94 96 LEU A CA 1
ATOM 713 C C . LEU A 1 96 ? -3.843 -10.461 -14.865 1.00 89.94 96 LEU A C 1
ATOM 715 O O . LEU A 1 96 ? -2.910 -10.206 -15.625 1.00 89.94 96 LEU A O 1
ATOM 719 N N . ASP A 1 97 ? -5.103 -10.142 -15.153 1.00 92.69 97 ASP A N 1
ATOM 720 C CA . ASP A 1 97 ? -5.474 -9.436 -16.376 1.00 92.6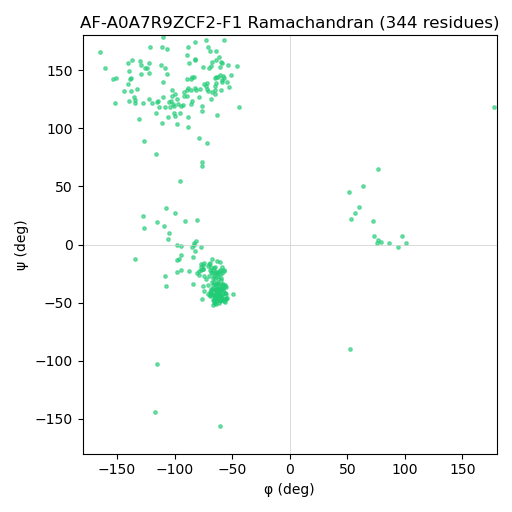9 97 ASP A CA 1
ATOM 721 C C . ASP A 1 97 ? -5.103 -7.951 -16.305 1.00 92.69 97 ASP A C 1
ATOM 723 O O . ASP A 1 97 ? -4.500 -7.462 -17.256 1.00 92.69 97 ASP A O 1
ATOM 727 N N . GLU A 1 98 ? -5.281 -7.288 -15.153 1.00 94.62 98 GLU A N 1
ATOM 728 C CA . GLU A 1 98 ? -4.762 -5.927 -14.915 1.00 94.62 98 GLU A CA 1
ATOM 729 C C . GLU A 1 98 ? -3.239 -5.872 -15.166 1.00 94.62 98 GLU A C 1
ATOM 731 O O . GLU A 1 98 ? -2.749 -5.014 -15.901 1.00 94.62 98 GLU A O 1
ATOM 736 N N . LEU A 1 99 ? -2.477 -6.850 -14.652 1.00 95.88 99 LEU A N 1
ATOM 737 C CA . LEU A 1 99 ? -1.033 -6.938 -14.906 1.00 95.88 99 LEU A CA 1
ATOM 738 C C . LEU A 1 99 ? -0.707 -7.104 -16.399 1.00 95.88 99 LEU A C 1
ATOM 740 O O . LEU A 1 99 ? 0.208 -6.452 -16.910 1.00 95.88 99 LEU A O 1
ATOM 744 N N . LYS A 1 100 ? -1.419 -7.989 -17.107 1.00 96.44 100 LYS A N 1
ATOM 745 C CA . LYS A 1 100 ? -1.206 -8.201 -18.548 1.00 96.44 100 LYS A CA 1
ATOM 746 C C . LYS A 1 100 ? -1.523 -6.942 -19.348 1.00 96.44 100 LYS A C 1
ATOM 748 O O . LYS A 1 100 ? -0.778 -6.640 -20.275 1.00 96.44 100 LYS A O 1
ATOM 753 N N . GLU A 1 101 ? -2.588 -6.225 -19.000 1.00 97.38 101 GLU A N 1
ATOM 754 C CA . GLU A 1 101 ? -2.977 -4.971 -19.647 1.00 97.38 101 GLU A CA 1
ATOM 755 C C . GLU A 1 101 ? -1.874 -3.919 -19.515 1.00 97.38 101 GLU A C 1
ATOM 757 O O . GLU A 1 101 ? -1.454 -3.351 -20.523 1.00 97.38 101 GLU A O 1
ATOM 762 N N . TRP A 1 102 ? -1.320 -3.728 -18.312 1.00 97.88 102 TRP A N 1
ATOM 763 C CA . TRP A 1 102 ? -0.221 -2.780 -18.097 1.00 97.88 102 TRP A CA 1
ATOM 764 C C . TRP A 1 102 ? 1.036 -3.157 -18.883 1.00 97.88 102 TRP A C 1
ATOM 766 O O . TRP A 1 102 ? 1.665 -2.305 -19.511 1.00 97.88 102 TRP A O 1
ATOM 776 N N . LEU A 1 103 ? 1.392 -4.442 -18.911 1.00 97.94 103 LEU A N 1
ATOM 777 C CA . LEU A 1 103 ? 2.539 -4.909 -19.691 1.00 97.94 103 LEU A CA 1
ATOM 778 C C . LEU A 1 103 ? 2.303 -4.787 -21.205 1.00 97.94 103 LEU A C 1
ATOM 780 O O . LEU A 1 103 ? 3.256 -4.541 -21.944 1.00 97.94 103 LEU A O 1
ATOM 784 N N . ALA A 1 104 ? 1.062 -4.945 -21.674 1.00 97.31 104 ALA A N 1
ATOM 785 C CA . ALA A 1 104 ? 0.698 -4.818 -23.085 1.00 97.31 104 ALA A CA 1
ATOM 786 C C . ALA A 1 104 ? 0.779 -3.371 -23.598 1.00 97.31 104 ALA A C 1
ATOM 788 O O . ALA A 1 104 ? 1.049 -3.167 -24.780 1.00 97.31 104 ALA A O 1
ATOM 789 N N . GLN A 1 105 ? 0.606 -2.377 -22.722 1.00 97.00 105 GLN A N 1
ATOM 790 C CA . GLN A 1 105 ? 0.849 -0.957 -23.022 1.00 97.00 105 GLN A CA 1
ATOM 791 C C . GLN A 1 105 ? 2.286 -0.503 -22.692 1.00 97.00 105 GLN A C 1
ATOM 793 O O . GLN A 1 105 ? 2.550 0.689 -22.520 1.00 97.00 105 GLN A O 1
ATOM 798 N N . ASP A 1 106 ? 3.219 -1.455 -22.585 1.00 98.25 106 ASP A N 1
ATOM 799 C CA . ASP A 1 106 ? 4.634 -1.227 -22.290 1.00 98.25 106 ASP A CA 1
ATOM 800 C C . ASP A 1 106 ? 4.898 -0.463 -20.973 1.00 98.25 106 ASP A C 1
ATOM 802 O O . ASP A 1 106 ? 5.949 0.169 -20.819 1.00 98.25 106 ASP A O 1
ATOM 806 N N . SER A 1 107 ? 4.006 -0.547 -19.981 1.00 98.25 107 SER A N 1
ATOM 807 C CA . SER A 1 107 ? 4.280 -0.015 -18.643 1.00 98.25 107 SER A CA 1
ATOM 808 C C . SER A 1 107 ? 5.306 -0.872 -17.897 1.00 98.25 107 SER A C 1
ATOM 810 O O . SER A 1 107 ? 5.238 -2.104 -17.894 1.00 98.25 107 SER A O 1
ATOM 812 N N . ILE A 1 108 ? 6.228 -0.222 -17.191 1.00 98.38 108 ILE A N 1
ATOM 813 C CA . ILE A 1 108 ? 7.014 -0.854 -16.126 1.00 98.38 108 ILE A CA 1
ATOM 814 C C . ILE A 1 108 ? 6.097 -1.071 -14.926 1.00 98.38 108 ILE A C 1
ATOM 816 O O . ILE A 1 108 ? 5.361 -0.161 -14.560 1.00 98.38 108 ILE A O 1
ATOM 820 N N . VAL A 1 109 ? 6.153 -2.235 -14.282 1.00 98.50 109 VAL A N 1
ATOM 821 C CA . VAL A 1 109 ? 5.330 -2.509 -13.093 1.00 98.50 109 VAL A CA 1
ATOM 822 C C . VAL A 1 109 ? 6.221 -2.698 -11.873 1.00 98.50 109 VAL A C 1
ATOM 824 O O . VAL A 1 109 ? 7.097 -3.566 -11.866 1.00 98.50 109 VAL A O 1
ATOM 827 N N . LEU A 1 110 ? 6.001 -1.890 -10.836 1.00 98.25 110 LEU A N 1
ATOM 828 C CA . LEU A 1 110 ? 6.634 -2.060 -9.529 1.00 98.25 110 LEU A CA 1
ATOM 829 C C . LEU A 1 110 ? 5.765 -2.975 -8.673 1.00 98.25 110 LEU A C 1
ATOM 831 O O . LEU A 1 110 ? 4.551 -2.801 -8.592 1.00 98.25 110 LEU A O 1
ATOM 835 N N . PHE A 1 111 ? 6.386 -3.951 -8.024 1.00 96.25 111 PHE A N 1
ATOM 836 C CA . PHE A 1 111 ? 5.680 -4.962 -7.252 1.00 96.25 111 PHE A CA 1
ATOM 837 C C . PHE A 1 111 ? 6.405 -5.259 -5.943 1.00 96.25 111 PHE A C 1
ATOM 839 O O . PHE A 1 111 ? 7.631 -5.309 -5.896 1.00 96.25 111 PHE A O 1
ATOM 846 N N . THR A 1 112 ? 5.653 -5.490 -4.867 1.00 95.62 112 THR A N 1
ATOM 847 C CA . THR A 1 112 ? 6.200 -5.872 -3.560 1.00 95.62 112 THR A CA 1
ATOM 848 C C . THR A 1 112 ? 5.397 -7.035 -2.992 1.00 95.62 112 THR A C 1
ATOM 850 O O . THR A 1 112 ? 4.185 -6.934 -2.818 1.00 95.62 112 THR A O 1
ATOM 853 N N . ALA A 1 113 ? 6.080 -8.127 -2.655 1.00 95.81 113 ALA A N 1
ATOM 854 C CA . ALA A 1 113 ? 5.467 -9.292 -2.023 1.00 95.81 113 ALA A CA 1
ATOM 855 C C . ALA A 1 113 ? 5.229 -9.077 -0.517 1.00 95.81 113 ALA A C 1
ATOM 857 O O . ALA A 1 113 ? 4.347 -9.689 0.074 1.00 95.81 113 ALA A O 1
ATOM 858 N N . SER A 1 114 ? 5.970 -8.166 0.120 1.00 93.44 114 SER A N 1
ATOM 859 C CA . SER A 1 114 ? 5.893 -7.915 1.566 1.00 93.44 114 SER A CA 1
ATOM 860 C C . SER A 1 114 ? 4.730 -7.019 2.016 1.00 93.44 114 SER A C 1
ATOM 862 O O . SER A 1 114 ? 4.817 -6.377 3.061 1.00 93.44 114 SER A O 1
ATOM 864 N N . LYS A 1 115 ? 3.681 -6.895 1.195 1.00 93.44 115 LYS A N 1
ATOM 865 C CA . LYS A 1 115 ? 2.440 -6.179 1.533 1.00 93.44 115 LYS A CA 1
ATOM 866 C C . LYS A 1 115 ? 1.281 -7.168 1.579 1.00 93.44 115 LYS A C 1
ATOM 868 O O . LYS A 1 115 ? 1.196 -7.930 2.533 1.00 93.44 115 LYS A O 1
ATOM 873 N N . PHE A 1 116 ? 0.433 -7.210 0.550 1.00 95.25 116 PHE A N 1
ATOM 874 C CA . PHE A 1 116 ? -0.697 -8.141 0.496 1.00 95.25 116 PHE A CA 1
ATOM 875 C C . PHE A 1 116 ? -0.276 -9.609 0.640 1.00 95.25 116 PHE A C 1
ATOM 877 O O . PHE A 1 116 ? -0.907 -10.345 1.391 1.00 95.25 116 PHE A O 1
ATOM 884 N N . TYR A 1 117 ? 0.824 -10.007 -0.006 1.00 95.81 117 TYR A N 1
ATOM 885 C CA . TYR A 1 117 ? 1.328 -11.384 0.033 1.00 95.81 117 TYR A CA 1
ATOM 886 C C . TYR A 1 117 ? 2.155 -11.728 1.284 1.00 95.81 117 TYR A C 1
ATOM 888 O O . TYR A 1 117 ? 2.679 -12.832 1.365 1.00 95.81 117 TYR A O 1
ATOM 896 N N . GLN A 1 118 ? 2.288 -10.800 2.242 1.00 93.62 118 GLN A N 1
ATOM 897 C CA . GLN A 1 118 ? 2.885 -11.026 3.569 1.00 93.62 118 GLN A CA 1
ATOM 898 C C . GLN A 1 118 ? 4.295 -11.652 3.579 1.00 93.62 118 GLN A C 1
ATOM 900 O O . GLN A 1 118 ? 4.750 -12.162 4.602 1.00 93.62 118 GLN A O 1
ATOM 905 N N . ALA A 1 119 ? 5.048 -11.541 2.479 1.00 96.00 119 ALA A N 1
ATOM 906 C CA . ALA A 1 119 ? 6.462 -11.904 2.473 1.00 96.00 119 ALA A CA 1
ATOM 907 C C . ALA A 1 119 ? 7.246 -11.054 3.496 1.00 96.00 119 ALA A C 1
ATOM 909 O O . ALA A 1 119 ? 6.848 -9.923 3.800 1.00 96.00 119 ALA A O 1
ATOM 910 N N . PRO A 1 120 ? 8.409 -11.510 3.990 1.00 94.94 120 PRO A N 1
ATOM 911 C CA . PRO A 1 120 ? 9.215 -10.670 4.862 1.00 94.94 120 PRO A CA 1
ATOM 912 C C . PRO A 1 120 ? 9.663 -9.372 4.152 1.00 94.94 120 PRO A C 1
ATOM 914 O O . PRO A 1 120 ? 9.832 -9.368 2.927 1.00 94.94 120 PRO A O 1
ATOM 917 N N . PRO A 1 121 ? 9.901 -8.273 4.898 1.00 91.56 121 PRO A N 1
ATOM 918 C CA . PRO A 1 121 ? 10.237 -6.964 4.333 1.00 91.56 121 PRO A CA 1
ATOM 919 C C . PRO A 1 121 ? 11.419 -6.983 3.359 1.00 91.56 121 PRO A C 1
ATOM 921 O O . PRO A 1 121 ? 12.331 -7.804 3.484 1.00 91.56 121 PRO A O 1
ATOM 924 N N . PHE A 1 122 ? 11.447 -6.006 2.447 1.00 89.00 122 PHE A N 1
ATOM 925 C CA . PHE A 1 122 ? 12.445 -5.892 1.373 1.00 89.00 122 PHE A CA 1
ATOM 926 C C . PHE A 1 122 ? 12.383 -7.073 0.386 1.00 89.00 122 PHE A C 1
ATOM 928 O O . PHE A 1 122 ? 13.396 -7.715 0.090 1.00 89.00 122 PHE A O 1
ATOM 935 N N . CYS A 1 123 ? 11.170 -7.362 -0.093 1.00 93.88 123 CYS A N 1
ATOM 936 C CA . CYS A 1 123 ? 10.873 -8.364 -1.114 1.00 93.88 123 CYS A CA 1
ATOM 937 C C . CYS A 1 123 ? 10.063 -7.706 -2.238 1.00 93.88 123 CYS A C 1
ATOM 939 O O . CYS A 1 123 ? 8.836 -7.621 -2.173 1.00 93.88 123 CYS A O 1
ATOM 941 N N . ALA A 1 124 ? 10.771 -7.161 -3.226 1.00 93.81 124 ALA A N 1
ATOM 942 C CA . ALA A 1 124 ? 10.192 -6.384 -4.314 1.00 93.81 124 ALA A CA 1
ATOM 943 C C . ALA A 1 124 ? 10.819 -6.756 -5.660 1.00 93.81 124 ALA A C 1
ATOM 945 O O . ALA A 1 124 ? 11.918 -7.313 -5.716 1.00 93.81 124 ALA A O 1
ATOM 946 N N . ALA A 1 125 ? 10.094 -6.463 -6.736 1.00 94.81 125 ALA A N 1
ATOM 947 C CA . ALA A 1 125 ? 10.515 -6.672 -8.111 1.00 94.81 125 ALA A CA 1
ATOM 948 C C . ALA A 1 125 ? 10.068 -5.511 -9.000 1.00 94.81 125 ALA A C 1
ATOM 950 O O . ALA A 1 125 ? 9.081 -4.826 -8.730 1.00 94.81 125 ALA A O 1
ATOM 951 N N . VAL A 1 126 ? 10.793 -5.356 -10.104 1.00 96.56 126 VAL A N 1
ATOM 952 C CA . VAL A 1 126 ? 10.404 -4.521 -11.236 1.00 96.56 126 VAL A CA 1
ATOM 953 C C . VAL A 1 126 ? 10.146 -5.449 -12.415 1.00 96.56 126 VAL A C 1
ATOM 955 O O . VAL A 1 126 ? 11.049 -6.167 -12.855 1.00 96.56 126 VAL A O 1
ATOM 958 N N . VAL A 1 127 ? 8.919 -5.449 -12.925 1.00 97.12 127 VAL A N 1
ATOM 959 C CA . VAL A 1 127 ? 8.546 -6.209 -14.118 1.00 97.12 127 VAL A CA 1
ATOM 960 C C . VAL A 1 127 ? 8.715 -5.303 -15.329 1.00 97.12 127 VAL A C 1
ATOM 962 O O . VAL A 1 127 ? 8.108 -4.237 -15.419 1.00 97.12 127 VAL A O 1
ATOM 965 N N . VAL A 1 128 ? 9.574 -5.727 -16.255 1.00 96.75 128 VAL A N 1
ATOM 966 C CA . VAL A 1 128 ? 9.891 -4.976 -17.473 1.00 96.75 128 VAL A CA 1
ATOM 967 C C . VAL A 1 128 ? 9.162 -5.618 -18.658 1.00 96.75 128 VAL A C 1
ATOM 969 O O . VAL A 1 128 ? 9.383 -6.808 -18.909 1.00 96.75 128 VAL A O 1
ATOM 972 N N . PRO A 1 129 ? 8.336 -4.872 -19.412 1.00 97.19 129 PRO A N 1
ATOM 973 C CA . PRO A 1 129 ? 7.598 -5.412 -20.546 1.00 97.19 129 PRO A CA 1
ATOM 974 C C . PRO A 1 129 ? 8.546 -5.781 -21.691 1.00 97.19 129 PRO A C 1
ATOM 976 O O . PRO A 1 129 ? 9.655 -5.250 -21.823 1.00 97.19 129 PRO A O 1
ATOM 979 N N . GLY A 1 130 ? 8.124 -6.736 -22.523 1.00 96.19 130 GLY A N 1
ATOM 980 C CA . GLY A 1 130 ? 8.993 -7.394 -23.503 1.00 96.19 130 GLY A CA 1
ATOM 981 C C . GLY A 1 130 ? 9.648 -6.438 -24.505 1.00 96.19 130 GLY A C 1
ATOM 982 O O . GLY A 1 130 ? 10.831 -6.606 -24.836 1.00 96.19 130 GLY A O 1
ATOM 983 N N . THR A 1 131 ? 8.918 -5.413 -24.953 1.00 96.62 131 THR A N 1
ATOM 984 C CA . THR A 1 131 ? 9.418 -4.407 -25.899 1.00 96.62 131 THR A CA 1
ATOM 985 C C . THR A 1 131 ? 10.533 -3.578 -25.268 1.00 96.62 131 THR A C 1
ATOM 987 O O . THR A 1 131 ? 11.641 -3.509 -25.810 1.00 96.62 131 THR A O 1
ATOM 990 N N . ILE A 1 132 ? 10.295 -3.045 -24.067 1.00 96.88 132 ILE A N 1
ATOM 991 C CA . ILE A 1 132 ? 11.278 -2.263 -23.304 1.00 96.88 132 ILE A CA 1
ATOM 992 C C . ILE A 1 132 ? 12.497 -3.117 -22.946 1.00 96.88 132 ILE A C 1
ATOM 994 O O . ILE A 1 132 ? 13.637 -2.702 -23.155 1.00 96.88 132 ILE A O 1
ATOM 998 N N . ALA A 1 133 ? 12.286 -4.357 -22.499 1.00 96.62 133 ALA A N 1
ATOM 999 C CA . ALA A 1 133 ? 13.367 -5.290 -22.192 1.00 96.62 133 ALA A CA 1
ATOM 1000 C C . ALA A 1 133 ? 14.266 -5.562 -23.410 1.00 96.62 133 ALA A C 1
ATOM 1002 O O . ALA A 1 133 ? 15.473 -5.762 -23.259 1.00 96.62 133 ALA A O 1
ATOM 1003 N N . THR A 1 134 ? 13.697 -5.577 -24.618 1.00 96.31 134 THR A N 1
ATOM 1004 C CA . THR A 1 134 ? 14.448 -5.753 -25.868 1.00 96.31 134 THR A CA 1
ATOM 1005 C C . THR A 1 134 ? 15.288 -4.530 -26.204 1.00 96.31 134 THR A C 1
ATOM 1007 O O . THR A 1 134 ? 16.457 -4.687 -26.558 1.00 96.31 134 THR A O 1
ATOM 1010 N N . LYS A 1 135 ? 14.740 -3.324 -26.034 1.00 94.81 135 LYS A N 1
ATOM 1011 C CA . LYS A 1 135 ? 15.492 -2.075 -26.207 1.00 94.81 135 LYS A CA 1
ATOM 1012 C C . LYS A 1 135 ? 16.649 -1.979 -25.214 1.00 94.81 135 LYS A C 1
ATOM 1014 O O . LYS A 1 135 ? 17.783 -1.765 -25.629 1.00 94.81 135 LYS A O 1
ATOM 1019 N N . LEU A 1 136 ? 16.390 -2.247 -23.932 1.00 94.75 136 LEU A N 1
ATOM 1020 C CA . LEU A 1 136 ? 17.402 -2.220 -22.871 1.00 94.75 136 LEU A CA 1
ATOM 1021 C C . LEU A 1 136 ? 18.561 -3.196 -23.125 1.00 94.75 136 LEU A C 1
ATOM 1023 O O . LEU A 1 136 ? 19.711 -2.831 -22.897 1.00 94.75 136 LEU A O 1
ATOM 1027 N N . ARG A 1 137 ? 18.293 -4.392 -23.677 1.00 95.56 137 ARG A N 1
ATOM 1028 C CA . ARG A 1 137 ? 19.362 -5.341 -24.057 1.00 95.56 137 ARG A CA 1
ATOM 1029 C C . ARG A 1 137 ? 20.332 -4.772 -25.084 1.00 95.56 137 ARG A C 1
ATOM 1031 O O . ARG A 1 137 ? 21.507 -5.127 -25.060 1.00 95.56 137 ARG A O 1
ATOM 1038 N N . ASN A 1 138 ? 19.825 -3.950 -25.996 1.00 94.12 138 ASN A N 1
ATOM 1039 C CA . ASN A 1 138 ? 20.596 -3.382 -27.098 1.00 94.12 138 ASN A CA 1
ATOM 1040 C C . ASN A 1 138 ? 21.161 -1.994 -26.759 1.00 94.12 138 ASN A C 1
ATOM 1042 O O . ASN A 1 138 ? 21.960 -1.456 -27.525 1.00 94.12 138 ASN A O 1
ATOM 1046 N N . ALA A 1 139 ? 20.751 -1.412 -25.632 1.00 93.62 139 ALA A N 1
ATOM 1047 C CA . ALA A 1 139 ? 21.201 -0.107 -25.190 1.00 93.62 139 ALA A CA 1
ATOM 1048 C C . ALA A 1 139 ? 22.551 -0.200 -24.453 1.00 93.62 139 ALA A C 1
ATOM 1050 O O . ALA A 1 139 ? 22.799 -1.151 -23.693 1.00 93.62 139 ALA A O 1
ATOM 1051 N N . PRO A 1 140 ? 23.435 0.802 -24.621 1.00 95.12 140 PRO A N 1
ATOM 1052 C CA . PRO A 1 140 ? 24.580 0.945 -23.737 1.00 95.12 140 PRO A CA 1
ATOM 1053 C C . PRO A 1 140 ? 24.103 1.176 -22.298 1.00 95.12 140 PRO A C 1
ATOM 1055 O O . PRO A 1 140 ? 22.962 1.574 -22.056 1.00 95.12 140 PRO A O 1
ATOM 1058 N N . ALA A 1 141 ? 24.992 0.947 -21.335 1.00 92.75 141 ALA A N 1
ATOM 1059 C CA . ALA A 1 141 ? 24.711 1.334 -19.961 1.00 92.75 141 ALA A CA 1
ATOM 1060 C C . ALA A 1 141 ? 24.449 2.850 -19.880 1.00 92.75 141 ALA A C 1
ATOM 1062 O O . ALA A 1 141 ? 25.128 3.610 -20.588 1.00 92.75 141 ALA A O 1
ATOM 1063 N N . PRO A 1 142 ? 23.494 3.296 -19.047 1.00 91.19 142 PRO A N 1
ATOM 1064 C CA . PRO A 1 142 ? 23.198 4.707 -18.892 1.00 91.19 142 PRO A CA 1
ATOM 1065 C C . PRO A 1 142 ? 24.394 5.452 -18.298 1.00 91.19 142 PRO A C 1
ATOM 1067 O O . PRO A 1 142 ? 25.311 4.877 -17.704 1.00 91.19 142 PRO A O 1
ATOM 1070 N N . LYS A 1 143 ? 24.382 6.760 -18.528 1.00 91.88 143 LYS A N 1
ATOM 1071 C CA . LYS A 1 143 ? 25.305 7.723 -17.941 1.00 91.88 143 LYS A CA 1
ATOM 1072 C C . LYS A 1 143 ? 24.513 8.620 -16.977 1.00 91.88 143 LYS A C 1
ATOM 1074 O O . LYS A 1 143 ? 23.328 8.820 -17.236 1.00 91.88 143 LYS A O 1
ATOM 1079 N N . PRO A 1 144 ? 25.174 9.205 -15.968 1.00 93.62 144 PRO A N 1
ATOM 1080 C CA . PRO A 1 144 ? 26.619 9.147 -15.734 1.00 93.62 144 PRO A CA 1
ATOM 1081 C C . PRO A 1 144 ? 27.030 7.932 -14.867 1.00 93.62 144 PRO A C 1
ATOM 1083 O O . PRO A 1 144 ? 26.176 7.181 -14.413 1.00 93.62 144 PRO A O 1
ATOM 1086 N N . ARG A 1 145 ? 28.331 7.619 -14.735 1.00 92.12 145 ARG A N 1
ATOM 1087 C CA . ARG A 1 145 ? 28.766 6.323 -14.141 1.00 92.12 145 ARG A CA 1
ATOM 1088 C C . ARG A 1 145 ? 28.580 6.277 -12.626 1.00 92.12 145 ARG A C 1
ATOM 1090 O O . ARG A 1 145 ? 28.415 5.196 -12.070 1.00 92.12 145 ARG A O 1
ATOM 1097 N N . GLU A 1 146 ? 28.618 7.434 -11.988 1.00 91.75 146 GLU A N 1
ATOM 1098 C CA . GLU A 1 146 ? 28.369 7.654 -10.568 1.00 91.75 146 GLU A CA 1
ATOM 1099 C C . GLU A 1 146 ? 26.991 7.154 -10.128 1.00 91.75 146 GLU A C 1
ATOM 1101 O O . GLU A 1 146 ? 26.862 6.738 -8.987 1.00 91.75 146 GLU A O 1
ATOM 1106 N N . MET A 1 147 ? 26.016 7.016 -11.038 1.00 92.25 147 MET A N 1
ATOM 1107 C CA . MET A 1 147 ? 24.723 6.397 -10.716 1.00 92.25 147 MET A CA 1
ATOM 1108 C C . MET A 1 147 ? 24.816 4.943 -10.243 1.00 92.25 147 MET A C 1
ATOM 1110 O O . MET A 1 147 ? 23.857 4.405 -9.698 1.00 92.25 147 MET A O 1
ATOM 1114 N N . PHE A 1 148 ? 25.960 4.294 -10.452 1.00 92.88 148 PHE A N 1
ATOM 1115 C CA . PHE A 1 148 ? 26.234 2.926 -10.021 1.00 92.88 148 PHE A CA 1
ATOM 1116 C C . PHE A 1 148 ? 27.178 2.848 -8.810 1.00 92.88 148 PHE A C 1
ATOM 1118 O O . PHE A 1 148 ? 27.562 1.744 -8.423 1.00 92.88 148 PHE A O 1
ATOM 1125 N N . SER A 1 149 ? 27.571 3.986 -8.226 1.00 90.31 149 SER A N 1
ATOM 1126 C CA . SER A 1 149 ? 28.420 4.038 -7.030 1.00 90.31 149 SER A CA 1
ATOM 1127 C C . SER A 1 149 ? 27.659 3.610 -5.767 1.00 90.31 149 SER A C 1
ATOM 1129 O O . SER A 1 149 ? 26.455 3.342 -5.808 1.00 90.31 149 SER A O 1
ATOM 1131 N N . GLU A 1 150 ? 28.361 3.549 -4.633 1.00 87.88 150 GLU A N 1
ATOM 1132 C CA . GLU A 1 150 ? 27.747 3.333 -3.315 1.00 87.88 150 GLU A CA 1
ATOM 1133 C C . GLU A 1 150 ? 26.836 4.496 -2.891 1.00 87.88 150 GLU A C 1
ATOM 1135 O O . GLU A 1 150 ? 25.866 4.256 -2.190 1.00 87.88 150 GLU A O 1
ATOM 1140 N N . ASP A 1 151 ? 27.048 5.709 -3.404 1.00 87.75 151 ASP A N 1
ATOM 1141 C CA . ASP A 1 151 ? 26.138 6.850 -3.195 1.00 87.75 151 ASP A CA 1
ATOM 1142 C C . ASP A 1 151 ? 24.969 6.862 -4.210 1.00 87.75 151 ASP A C 1
ATOM 1144 O O . ASP A 1 151 ? 24.102 7.738 -4.187 1.00 87.75 151 ASP A O 1
ATOM 1148 N N . GLY A 1 152 ? 24.959 5.897 -5.138 1.00 90.12 152 GLY A N 1
ATOM 1149 C CA . GLY A 1 152 ? 23.954 5.695 -6.180 1.00 90.12 152 GLY A CA 1
ATOM 1150 C C . GLY A 1 152 ? 23.208 4.361 -6.035 1.00 90.12 152 GLY A C 1
ATOM 1151 O O . GLY A 1 152 ? 22.961 3.854 -4.942 1.00 90.12 152 GLY A O 1
ATOM 1152 N N . LEU A 1 153 ? 22.862 3.728 -7.161 1.00 90.12 153 LEU A N 1
ATOM 1153 C CA . LEU A 1 153 ? 22.191 2.418 -7.178 1.00 90.12 153 LEU A CA 1
ATOM 1154 C C . LEU A 1 153 ? 23.045 1.289 -6.578 1.00 90.12 153 LEU A C 1
ATOM 1156 O O . LEU A 1 153 ? 22.498 0.275 -6.136 1.00 90.12 153 LEU A O 1
ATOM 1160 N N . GLY A 1 154 ? 24.372 1.443 -6.561 1.00 90.19 154 GLY A N 1
ATOM 1161 C CA . GLY A 1 154 ? 25.310 0.445 -6.047 1.00 90.19 154 GLY A CA 1
ATOM 1162 C C . GLY A 1 154 ? 25.169 0.184 -4.546 1.00 90.19 154 GLY A C 1
ATOM 1163 O O . GLY A 1 154 ? 25.558 -0.893 -4.086 1.00 90.19 154 GLY A O 1
ATOM 1164 N N . ALA A 1 155 ? 24.547 1.094 -3.789 1.00 87.38 155 ALA A N 1
ATOM 1165 C CA . ALA A 1 155 ? 24.170 0.872 -2.391 1.00 87.38 155 ALA A CA 1
ATOM 1166 C C . ALA A 1 155 ? 23.108 -0.212 -2.195 1.00 87.38 155 ALA A C 1
ATOM 1168 O O . ALA A 1 155 ? 23.111 -0.902 -1.171 1.00 87.38 155 ALA A O 1
ATOM 1169 N N . PHE A 1 156 ? 22.210 -0.356 -3.170 1.00 86.50 156 PHE A N 1
ATOM 1170 C CA . PHE A 1 156 ? 20.992 -1.159 -3.057 1.00 86.50 156 PHE A CA 1
ATOM 1171 C C . PHE A 1 156 ? 21.055 -2.447 -3.875 1.00 86.50 156 PHE A C 1
ATOM 1173 O O . PHE A 1 156 ? 20.374 -3.416 -3.542 1.00 86.50 156 PHE A O 1
ATOM 1180 N N . LEU A 1 157 ? 21.848 -2.454 -4.949 1.00 88.06 157 LEU A N 1
ATOM 1181 C CA . LEU A 1 157 ? 21.876 -3.522 -5.942 1.00 88.06 157 LEU A CA 1
ATOM 1182 C C . LEU A 1 157 ? 23.301 -4.004 -6.213 1.00 88.06 157 LEU A C 1
ATOM 1184 O O . LEU A 1 157 ? 24.256 -3.226 -6.247 1.00 88.06 157 LEU A O 1
ATOM 1188 N N . THR A 1 158 ? 23.422 -5.297 -6.496 1.00 89.88 158 THR A N 1
ATOM 1189 C CA . THR A 1 158 ? 24.614 -5.906 -7.089 1.00 89.88 158 THR A CA 1
ATOM 1190 C C . THR A 1 158 ? 24.311 -6.348 -8.522 1.00 89.88 158 THR A C 1
ATOM 1192 O O . THR A 1 158 ? 23.183 -6.249 -9.019 1.00 89.88 158 THR A O 1
ATOM 1195 N N . ASP A 1 159 ? 25.309 -6.897 -9.215 1.00 90.00 159 ASP A N 1
ATOM 1196 C CA . ASP A 1 159 ? 25.099 -7.520 -10.524 1.00 90.00 159 ASP A CA 1
ATOM 1197 C C . ASP A 1 159 ? 24.091 -8.691 -10.499 1.00 90.00 159 ASP A C 1
ATOM 1199 O O . ASP A 1 159 ? 23.553 -9.058 -11.558 1.00 90.00 159 ASP A O 1
ATOM 1203 N N . LYS A 1 160 ? 23.833 -9.277 -9.318 1.00 89.88 160 LYS A N 1
ATOM 1204 C CA . LYS A 1 160 ? 22.952 -10.437 -9.123 1.00 89.88 160 LYS A CA 1
ATOM 1205 C C . LYS A 1 160 ? 21.471 -10.087 -9.204 1.00 89.88 160 LYS A C 1
ATOM 1207 O O . LYS A 1 160 ? 20.715 -10.875 -9.766 1.00 89.88 160 LYS A O 1
ATOM 1212 N N . GLU A 1 161 ? 21.062 -8.914 -8.720 1.00 89.75 161 GLU A N 1
ATOM 1213 C CA . GLU A 1 161 ? 19.658 -8.479 -8.741 1.00 89.75 161 GLU A CA 1
ATOM 1214 C C . GLU A 1 161 ? 19.197 -7.993 -10.124 1.00 89.75 161 GLU A C 1
ATOM 1216 O O . GLU A 1 161 ? 17.998 -7.909 -10.393 1.00 89.75 161 GLU A O 1
ATOM 1221 N N . LEU A 1 162 ? 20.126 -7.687 -11.035 1.00 90.75 162 LEU A N 1
ATOM 1222 C CA . LEU A 1 162 ? 19.761 -7.200 -12.362 1.00 90.75 162 LEU A CA 1
ATOM 1223 C C . LEU A 1 162 ? 19.293 -8.315 -13.304 1.00 90.75 162 LEU A C 1
ATOM 1225 O O . LEU A 1 162 ? 19.969 -9.331 -13.512 1.00 90.75 162 LEU A O 1
ATOM 1229 N N . SER A 1 163 ? 18.185 -8.049 -13.999 1.00 91.38 163 SER A N 1
ATOM 1230 C CA . SER A 1 163 ? 17.699 -8.872 -15.109 1.00 91.38 163 SER A CA 1
ATOM 1231 C C . SER A 1 163 ? 18.730 -8.984 -16.240 1.00 91.38 163 SER A C 1
ATOM 1233 O O . SER A 1 163 ? 19.570 -8.108 -16.460 1.00 91.38 163 SER A O 1
ATOM 1235 N N . ARG A 1 164 ? 18.623 -10.054 -17.039 1.00 90.88 164 ARG A N 1
ATOM 1236 C CA . ARG A 1 164 ? 19.401 -10.226 -18.279 1.00 90.88 164 ARG A CA 1
ATOM 1237 C C . ARG A 1 164 ? 19.151 -9.096 -19.283 1.00 90.88 164 ARG A C 1
ATOM 1239 O O . ARG A 1 164 ? 20.019 -8.833 -20.113 1.00 90.88 164 ARG A O 1
ATOM 1246 N N . SER A 1 165 ? 18.003 -8.417 -19.212 1.00 93.69 165 SER A N 1
ATOM 1247 C CA . SER A 1 165 ? 17.733 -7.249 -20.056 1.00 93.69 165 SER A CA 1
ATOM 1248 C C . SER A 1 165 ? 18.641 -6.054 -19.766 1.00 93.69 165 SER A C 1
ATOM 1250 O O . SER A 1 165 ? 18.824 -5.221 -20.641 1.00 93.69 165 SER A O 1
ATOM 1252 N N . LEU A 1 166 ? 19.263 -6.009 -18.587 1.00 94.50 166 LEU A N 1
ATOM 1253 C CA . LEU A 1 166 ? 20.146 -4.936 -18.128 1.00 94.50 166 LEU A CA 1
ATOM 1254 C C . LEU A 1 166 ? 21.615 -5.387 -18.114 1.00 94.50 166 LEU A C 1
ATOM 1256 O O . LEU A 1 166 ? 22.413 -4.960 -17.283 1.00 94.50 166 LEU A O 1
ATOM 1260 N N . SER A 1 167 ? 21.994 -6.292 -19.023 1.00 92.19 167 SER A N 1
ATOM 1261 C CA . SER A 1 167 ? 23.341 -6.883 -19.040 1.00 92.19 167 SER A CA 1
ATOM 1262 C C . SER A 1 167 ? 24.457 -5.846 -19.199 1.00 92.19 167 SER A C 1
ATOM 1264 O O . SER A 1 167 ? 25.538 -6.051 -18.655 1.00 92.19 167 SER A O 1
ATOM 1266 N N . SER A 1 168 ? 24.205 -4.727 -19.888 1.00 94.69 168 SER A N 1
ATOM 1267 C CA . SER A 1 168 ? 25.177 -3.636 -20.028 1.00 94.69 168 SER A CA 1
ATOM 1268 C C . SER A 1 168 ? 25.425 -2.878 -18.716 1.00 94.69 168 SER A C 1
ATOM 1270 O O . SER A 1 168 ? 26.498 -2.305 -18.557 1.00 94.69 168 SER A O 1
ATOM 1272 N N . TRP A 1 169 ? 24.495 -2.925 -17.756 1.00 94.69 169 TRP A N 1
ATOM 1273 C CA . TRP A 1 169 ? 24.586 -2.236 -16.463 1.00 94.69 169 TRP A CA 1
ATOM 1274 C C . TRP A 1 169 ? 25.391 -3.053 -15.449 1.00 94.69 169 TRP A C 1
ATOM 1276 O O . TRP A 1 169 ? 26.127 -2.491 -14.644 1.00 94.69 169 TRP A O 1
ATOM 1286 N N . LYS A 1 170 ? 25.297 -4.391 -15.512 1.00 92.31 170 LYS A N 1
ATOM 1287 C CA . LYS A 1 170 ? 25.945 -5.319 -14.564 1.00 92.31 170 LYS A CA 1
ATOM 1288 C C . LYS A 1 170 ? 27.436 -5.037 -14.315 1.00 92.31 170 LYS A C 1
ATOM 1290 O O . LYS A 1 170 ? 27.836 -5.093 -13.160 1.00 92.31 170 LYS A O 1
ATOM 1295 N N . PRO A 1 171 ? 28.277 -4.719 -15.324 1.00 93.38 171 PRO A N 1
ATOM 1296 C CA . PRO A 1 171 ? 29.692 -4.419 -15.096 1.00 93.38 171 PRO A CA 1
ATOM 1297 C C . PRO A 1 171 ? 29.961 -3.124 -14.319 1.00 93.38 171 PRO A C 1
ATOM 1299 O O . PRO A 1 171 ? 31.113 -2.887 -13.964 1.00 93.38 171 PRO A O 1
ATOM 1302 N N . LEU A 1 172 ? 28.950 -2.270 -14.134 1.00 94.06 172 LEU A N 1
ATOM 1303 C CA . LEU A 1 172 ? 29.061 -0.996 -13.422 1.00 94.06 172 LEU A CA 1
ATOM 1304 C C . LEU A 1 172 ? 28.678 -1.106 -11.947 1.00 94.06 172 LEU A C 1
ATOM 1306 O O . LEU A 1 172 ? 29.110 -0.273 -11.163 1.00 94.06 172 LEU A O 1
ATOM 1310 N N . LEU A 1 173 ? 27.897 -2.123 -11.579 1.00 91.62 173 LEU A N 1
ATOM 1311 C CA . LEU A 1 173 ? 27.546 -2.392 -10.191 1.00 91.62 173 LEU A CA 1
ATOM 1312 C C . LEU A 1 173 ? 28.655 -3.162 -9.478 1.00 91.62 173 LEU A C 1
ATOM 1314 O O . LEU A 1 173 ? 29.473 -3.852 -10.101 1.00 91.62 173 LEU A O 1
ATOM 1318 N N . ARG A 1 174 ? 28.634 -3.085 -8.144 1.00 87.81 174 ARG A N 1
ATOM 1319 C CA . ARG A 1 174 ? 29.490 -3.912 -7.298 1.00 87.81 174 ARG A CA 1
ATOM 1320 C C . ARG A 1 174 ? 29.282 -5.389 -7.647 1.00 87.81 174 ARG A C 1
ATOM 1322 O O . ARG A 1 174 ? 28.154 -5.846 -7.857 1.00 87.81 174 ARG A O 1
ATOM 1329 N N . ARG A 1 175 ? 30.386 -6.132 -7.665 1.00 86.31 175 ARG A N 1
ATOM 1330 C CA . ARG A 1 175 ? 30.356 -7.592 -7.716 1.00 86.31 175 ARG A CA 1
ATOM 1331 C C . ARG A 1 175 ? 30.375 -8.118 -6.298 1.00 86.31 175 ARG A C 1
ATOM 1333 O O . ARG A 1 175 ? 31.210 -7.688 -5.507 1.00 86.31 175 ARG A O 1
ATOM 1340 N N . ASP A 1 176 ? 29.471 -9.037 -6.017 1.00 80.88 176 ASP A N 1
ATOM 1341 C CA . ASP A 1 176 ? 29.484 -9.807 -4.783 1.00 80.88 176 ASP A CA 1
ATOM 1342 C C . ASP A 1 176 ? 29.859 -11.259 -5.103 1.00 80.88 176 ASP A C 1
ATOM 1344 O O . ASP A 1 176 ? 29.446 -11.819 -6.131 1.00 80.88 176 ASP A O 1
ATOM 1348 N N . ASP A 1 177 ? 30.674 -11.843 -4.230 1.00 81.94 177 ASP A N 1
ATOM 1349 C CA . ASP A 1 177 ? 31.081 -13.245 -4.302 1.00 81.94 177 ASP A CA 1
ATOM 1350 C C . ASP A 1 177 ? 29.953 -14.169 -3.813 1.00 81.94 177 ASP A C 1
ATOM 1352 O O . ASP A 1 177 ? 29.925 -15.355 -4.157 1.00 81.94 177 ASP A O 1
ATOM 1356 N N . ALA A 1 178 ? 28.992 -13.633 -3.050 1.00 83.06 178 ALA A N 1
ATOM 1357 C CA . ALA A 1 178 ? 27.816 -14.349 -2.579 1.00 83.06 178 ALA A CA 1
ATOM 1358 C C . ALA A 1 178 ? 26.537 -13.931 -3.325 1.00 83.06 178 ALA A C 1
ATOM 1360 O O . ALA A 1 178 ? 26.337 -12.780 -3.703 1.00 83.06 178 ALA A O 1
ATOM 1361 N N . ASN A 1 179 ? 25.620 -14.885 -3.501 1.00 86.38 179 ASN A N 1
ATOM 1362 C CA . ASN A 1 179 ? 24.253 -14.570 -3.913 1.00 86.38 179 ASN A CA 1
ATOM 1363 C C . ASN A 1 179 ? 23.465 -13.994 -2.732 1.00 86.38 179 ASN A C 1
ATOM 1365 O O . ASN A 1 179 ? 23.673 -14.380 -1.580 1.00 86.38 179 ASN A O 1
ATOM 1369 N N . ASN A 1 180 ? 22.462 -13.171 -3.031 1.00 88.25 180 ASN A N 1
ATOM 1370 C CA . ASN A 1 180 ? 21.517 -12.656 -2.046 1.00 88.25 180 ASN A CA 1
ATOM 1371 C C . ASN A 1 180 ? 20.483 -13.723 -1.637 1.00 88.25 180 ASN A C 1
ATOM 1373 O O . ASN A 1 180 ? 19.294 -13.639 -1.946 1.00 88.25 180 ASN A O 1
ATOM 1377 N N . VAL A 1 181 ? 20.948 -14.766 -0.942 1.00 91.44 181 VAL A N 1
ATOM 1378 C CA . VAL A 1 181 ? 20.117 -15.894 -0.484 1.00 91.44 181 VAL A CA 1
ATOM 1379 C C . VAL A 1 181 ? 18.976 -15.412 0.412 1.00 91.44 181 VAL A C 1
ATOM 1381 O O . VAL A 1 181 ? 17.873 -15.944 0.348 1.00 91.44 181 VAL A O 1
ATOM 1384 N N . ALA A 1 182 ? 19.207 -14.366 1.209 1.00 90.31 182 ALA A N 1
ATOM 1385 C CA . ALA A 1 182 ? 18.165 -13.770 2.035 1.00 90.31 182 ALA A CA 1
ATOM 1386 C C . ALA A 1 182 ? 17.012 -13.215 1.186 1.00 90.31 182 ALA A C 1
ATOM 1388 O O . ALA A 1 182 ? 15.859 -13.475 1.511 1.00 90.31 182 ALA A O 1
ATOM 1389 N N . LEU A 1 183 ? 17.296 -12.493 0.095 1.00 90.69 183 LEU A N 1
ATOM 1390 C CA . LEU A 1 183 ? 16.260 -12.023 -0.827 1.00 90.69 183 LEU A CA 1
ATOM 1391 C C . LEU A 1 183 ? 15.511 -13.191 -1.481 1.00 90.69 183 LEU A C 1
ATOM 1393 O O . LEU A 1 183 ? 14.286 -13.138 -1.557 1.00 90.69 183 LEU A O 1
ATOM 1397 N N . ALA A 1 184 ? 16.219 -14.250 -1.887 1.00 93.06 184 ALA A N 1
ATOM 1398 C CA . ALA A 1 184 ? 15.588 -15.449 -2.439 1.00 93.06 184 ALA A CA 1
ATOM 1399 C C . ALA A 1 184 ? 14.614 -16.094 -1.437 1.00 93.06 184 ALA A C 1
ATOM 1401 O O . ALA A 1 184 ? 13.464 -16.327 -1.778 1.00 93.06 184 ALA A O 1
ATOM 1402 N N . LEU A 1 185 ? 15.014 -16.280 -0.173 1.00 95.12 185 LEU A N 1
ATOM 1403 C CA . LEU A 1 185 ? 14.140 -16.846 0.867 1.00 95.12 185 LEU A CA 1
ATOM 1404 C C . LEU A 1 185 ? 12.902 -15.985 1.156 1.00 95.12 185 LEU A C 1
ATOM 1406 O O . LEU A 1 185 ? 11.834 -16.519 1.447 1.00 95.12 185 LEU A O 1
ATOM 1410 N N . ARG A 1 186 ? 13.017 -14.653 1.072 1.00 95.62 186 ARG A N 1
ATOM 1411 C CA . ARG A 1 186 ? 11.844 -13.771 1.191 1.00 95.62 186 ARG A CA 1
ATOM 1412 C C . ARG A 1 186 ? 10.874 -13.983 0.037 1.00 95.62 186 ARG A C 1
ATOM 1414 O O . ARG A 1 186 ? 9.668 -13.973 0.256 1.00 95.62 186 ARG A O 1
ATOM 1421 N N . TRP A 1 187 ? 11.406 -14.179 -1.168 1.00 95.56 187 TRP A N 1
ATOM 1422 C CA . TRP A 1 187 ? 10.604 -14.508 -2.338 1.00 95.56 187 TRP A CA 1
ATOM 1423 C C . TRP A 1 187 ? 9.930 -15.866 -2.206 1.00 95.56 187 TRP A C 1
ATOM 1425 O O . TRP A 1 187 ? 8.738 -15.929 -2.460 1.00 95.56 187 TRP A O 1
ATOM 1435 N N . GLU A 1 188 ? 10.623 -16.901 -1.730 1.00 96.31 188 GLU A N 1
ATOM 1436 C CA . GLU A 1 188 ? 10.006 -18.209 -1.451 1.00 96.31 188 GLU A CA 1
ATOM 1437 C C . GLU A 1 188 ? 8.807 -18.081 -0.495 1.00 96.31 188 GLU A C 1
ATOM 1439 O O . GLU A 1 188 ? 7.745 -18.645 -0.746 1.00 96.31 188 GLU A O 1
ATOM 1444 N N . ALA A 1 189 ? 8.931 -17.269 0.563 1.00 94.56 189 ALA A N 1
ATOM 1445 C CA . ALA A 1 189 ? 7.816 -17.004 1.474 1.00 94.56 189 ALA A CA 1
ATOM 1446 C C . ALA A 1 189 ? 6.641 -16.286 0.781 1.00 94.56 189 ALA A C 1
ATOM 1448 O O . ALA A 1 189 ? 5.489 -16.664 0.971 1.00 94.56 189 ALA A O 1
ATOM 1449 N N . GLY A 1 190 ? 6.918 -15.277 -0.052 1.00 95.44 190 GLY A N 1
ATOM 1450 C CA . GLY A 1 190 ? 5.877 -14.588 -0.821 1.00 95.44 190 GLY A CA 1
ATOM 1451 C C . GLY A 1 190 ? 5.212 -15.472 -1.878 1.00 95.44 190 GLY A C 1
ATOM 1452 O O . GLY A 1 190 ? 4.000 -15.395 -2.069 1.00 95.44 190 GLY A O 1
ATOM 1453 N N . LEU A 1 191 ? 5.994 -16.325 -2.544 1.00 96.31 191 LEU A N 1
ATOM 1454 C CA . LEU A 1 191 ? 5.518 -17.252 -3.568 1.00 96.31 191 LEU A CA 1
ATOM 1455 C C . LEU A 1 191 ? 4.538 -18.265 -2.986 1.00 96.31 191 LEU A C 1
ATOM 1457 O O . LEU A 1 191 ? 3.521 -18.516 -3.619 1.00 96.31 191 LEU A O 1
ATOM 1461 N N . ALA A 1 192 ? 4.764 -18.755 -1.764 1.00 95.31 192 ALA A N 1
ATOM 1462 C CA . ALA A 1 192 ? 3.826 -19.663 -1.105 1.00 95.31 192 ALA A CA 1
ATOM 1463 C C . ALA A 1 192 ? 2.401 -19.075 -1.030 1.00 95.31 192 ALA A C 1
ATOM 1465 O O . ALA A 1 192 ? 1.431 -19.744 -1.388 1.00 95.31 192 ALA A O 1
ATOM 1466 N N . GLY A 1 193 ? 2.270 -17.802 -0.636 1.00 93.88 193 GLY A N 1
ATOM 1467 C CA . GLY A 1 193 ? 0.980 -17.104 -0.617 1.00 93.88 193 GLY A CA 1
ATOM 1468 C C . GLY A 1 193 ? 0.418 -16.848 -2.020 1.00 93.88 193 GLY A C 1
ATOM 1469 O O . GLY A 1 193 ? -0.776 -17.041 -2.255 1.00 93.88 193 GLY A O 1
ATOM 1470 N N . MET A 1 194 ? 1.270 -16.449 -2.971 1.00 95.00 194 MET A N 1
ATOM 1471 C CA . MET A 1 194 ? 0.865 -16.208 -4.364 1.00 95.00 194 MET A CA 1
ATOM 1472 C C . MET A 1 194 ? 0.350 -17.474 -5.052 1.00 95.00 194 MET A C 1
ATOM 1474 O O . MET A 1 194 ? -0.662 -17.418 -5.743 1.00 95.00 194 MET A O 1
ATOM 1478 N N . GLU A 1 195 ? 1.025 -18.607 -4.872 1.00 95.69 195 GLU A N 1
ATOM 1479 C CA . GLU A 1 195 ? 0.655 -19.896 -5.457 1.00 95.69 195 GLU A CA 1
ATOM 1480 C C . GLU A 1 195 ? -0.626 -20.442 -4.828 1.00 95.69 195 GLU A C 1
ATOM 1482 O O . GLU A 1 195 ? -1.533 -20.857 -5.552 1.00 95.69 195 GLU A O 1
ATOM 1487 N N . ALA A 1 196 ? -0.740 -20.377 -3.496 1.00 95.19 196 ALA A N 1
ATOM 1488 C CA . ALA A 1 196 ? -1.941 -20.800 -2.784 1.00 95.19 196 ALA A CA 1
ATOM 1489 C C . ALA A 1 196 ? -3.171 -19.995 -3.226 1.00 95.19 196 ALA A C 1
ATOM 1491 O O . ALA A 1 196 ? -4.204 -20.574 -3.560 1.00 95.19 196 ALA A O 1
ATOM 1492 N N . LEU A 1 197 ? -3.052 -18.666 -3.306 1.00 94.88 197 LEU A N 1
ATOM 1493 C CA . LEU A 1 197 ? -4.140 -17.815 -3.785 1.00 94.88 197 LEU A CA 1
ATOM 1494 C C . LEU A 1 197 ? -4.379 -17.978 -5.295 1.00 94.88 197 LEU A C 1
ATOM 1496 O O . LEU A 1 197 ? -5.519 -17.926 -5.756 1.00 94.88 197 LEU A O 1
ATOM 1500 N N . GLY A 1 198 ? -3.319 -18.202 -6.072 1.00 93.06 198 GLY A N 1
ATOM 1501 C CA . GLY A 1 198 ? -3.374 -18.444 -7.513 1.00 93.06 198 GLY A CA 1
ATOM 1502 C C . GLY A 1 198 ? -4.128 -19.721 -7.893 1.00 93.06 198 GLY A C 1
ATOM 1503 O O . GLY A 1 198 ? -4.694 -19.780 -8.983 1.00 93.06 198 GLY A O 1
ATOM 1504 N N . ALA A 1 199 ? -4.188 -20.706 -6.991 1.00 94.75 199 ALA A N 1
ATOM 1505 C CA . ALA A 1 199 ? -4.975 -21.928 -7.158 1.00 94.75 199 ALA A CA 1
ATOM 1506 C C . ALA A 1 199 ? -6.493 -21.719 -6.982 1.00 94.75 199 ALA A C 1
ATOM 1508 O O . ALA A 1 199 ? -7.275 -22.576 -7.392 1.00 94.75 199 ALA A O 1
ATOM 1509 N N . VAL A 1 200 ? -6.915 -20.590 -6.403 1.00 95.56 200 VAL A N 1
ATOM 1510 C CA . VAL A 1 200 ? -8.328 -20.225 -6.225 1.00 95.56 200 VAL A CA 1
ATOM 1511 C C . VAL A 1 200 ? -8.826 -19.472 -7.470 1.00 95.56 200 VAL A C 1
ATOM 1513 O O . VAL A 1 200 ? -8.126 -18.576 -7.942 1.00 95.56 200 VAL A O 1
ATOM 1516 N N . PRO A 1 201 ? -10.008 -19.773 -8.035 1.00 93.81 201 PRO A N 1
ATOM 1517 C CA . PRO A 1 201 ? -10.578 -19.007 -9.147 1.00 93.81 201 PRO A CA 1
ATOM 1518 C C . PRO A 1 201 ? -10.751 -17.509 -8.836 1.00 93.81 201 PRO A C 1
ATOM 1520 O O . PRO A 1 201 ? -11.117 -17.131 -7.726 1.00 93.81 201 PRO A O 1
ATOM 1523 N N . ASP A 1 202 ? -10.534 -16.636 -9.827 1.00 90.56 202 ASP A N 1
ATOM 1524 C CA . ASP A 1 202 ? -10.576 -15.175 -9.623 1.00 90.56 202 ASP A CA 1
ATOM 1525 C C . ASP A 1 202 ? -11.945 -14.653 -9.165 1.00 90.56 202 ASP A C 1
ATOM 1527 O O . ASP A 1 202 ? -12.023 -13.785 -8.295 1.00 90.56 202 ASP A O 1
ATOM 1531 N N . GLU A 1 203 ? -13.024 -15.229 -9.699 1.00 92.31 203 GLU A N 1
ATOM 1532 C CA . GLU A 1 203 ? -14.399 -14.902 -9.305 1.00 92.31 203 GLU A CA 1
ATOM 1533 C C . GLU A 1 203 ? -14.651 -15.212 -7.823 1.00 92.31 203 GLU A C 1
ATOM 1535 O O . GLU A 1 203 ? -15.267 -14.414 -7.119 1.00 92.31 203 GLU A O 1
ATOM 1540 N N . GLU A 1 204 ? -14.115 -16.330 -7.327 1.00 95.69 204 GLU A N 1
ATOM 1541 C CA . GLU A 1 204 ? -14.248 -16.742 -5.928 1.00 95.69 204 GLU A CA 1
ATOM 1542 C C . GLU A 1 204 ? -13.450 -15.818 -5.001 1.00 95.69 204 GLU A C 1
ATOM 1544 O O . GLU A 1 204 ? -13.979 -15.343 -3.995 1.00 95.69 204 GLU A O 1
ATOM 1549 N N . ARG A 1 205 ? -12.212 -15.468 -5.380 1.00 95.12 205 ARG A N 1
ATOM 1550 C CA . ARG A 1 205 ? -11.405 -14.480 -4.642 1.00 95.12 205 ARG A CA 1
ATOM 1551 C C . ARG A 1 205 ? -12.101 -13.126 -4.565 1.00 95.12 205 ARG A C 1
ATOM 1553 O O . ARG A 1 205 ? -12.121 -12.504 -3.506 1.00 95.12 205 ARG A O 1
ATOM 1560 N N . THR A 1 206 ? -12.662 -12.672 -5.683 1.00 93.44 206 THR A N 1
ATOM 1561 C CA . THR A 1 206 ? -13.345 -11.378 -5.780 1.00 93.44 206 THR A CA 1
ATOM 1562 C C . THR A 1 206 ? -14.593 -11.363 -4.907 1.00 93.44 206 THR A C 1
ATOM 1564 O O . THR A 1 206 ? -14.768 -10.437 -4.118 1.00 93.44 206 THR A O 1
ATOM 1567 N N . ALA A 1 207 ? -15.410 -12.417 -4.977 1.00 96.25 207 ALA A N 1
ATOM 1568 C CA . ALA A 1 207 ? -16.593 -12.558 -4.137 1.00 96.25 207 ALA A CA 1
ATOM 1569 C C . ALA A 1 207 ? -16.233 -12.566 -2.643 1.00 96.25 207 ALA A C 1
ATOM 1571 O O . ALA A 1 207 ? -16.848 -11.836 -1.869 1.00 96.25 207 ALA A O 1
ATOM 1572 N N . ALA A 1 208 ? -15.202 -13.322 -2.250 1.00 97.62 208 ALA A N 1
ATOM 1573 C CA . ALA A 1 208 ? -14.743 -13.383 -0.865 1.00 97.62 208 ALA A CA 1
ATOM 1574 C C . ALA A 1 208 ? -14.247 -12.024 -0.353 1.00 97.62 208 ALA A C 1
ATOM 1576 O O . ALA A 1 208 ? -14.606 -11.617 0.748 1.00 97.62 208 ALA A O 1
ATOM 1577 N N . VAL A 1 209 ? -13.472 -11.290 -1.159 1.00 96.94 209 VAL A N 1
ATOM 1578 C CA . VAL A 1 209 ? -13.015 -9.937 -0.812 1.00 96.94 209 VAL A CA 1
ATOM 1579 C C . VAL A 1 209 ? -14.194 -8.977 -0.646 1.00 96.94 209 VAL A C 1
ATOM 1581 O O . VAL A 1 209 ? -14.228 -8.234 0.331 1.00 96.94 20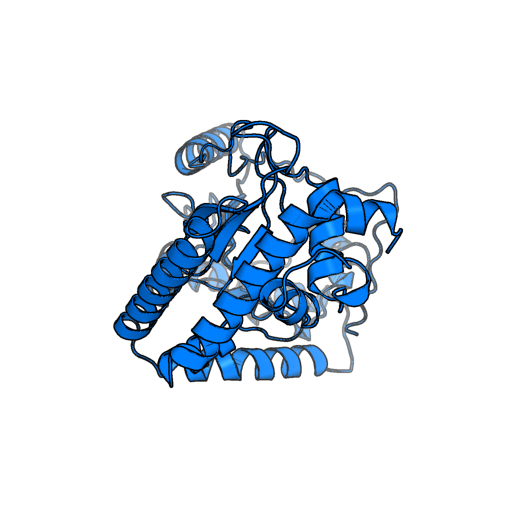9 VAL A O 1
ATOM 1584 N N . THR A 1 210 ? -15.166 -8.998 -1.563 1.00 97.00 210 THR A N 1
ATOM 1585 C CA . THR A 1 210 ? -16.359 -8.143 -1.482 1.00 97.00 210 THR A CA 1
ATOM 1586 C C . THR A 1 210 ? -17.204 -8.458 -0.250 1.00 97.00 210 THR A C 1
ATOM 1588 O O . THR A 1 210 ? -17.631 -7.542 0.451 1.00 97.00 210 THR A O 1
ATOM 1591 N N . GLU A 1 211 ? -17.430 -9.739 0.036 1.00 98.12 211 GLU A N 1
ATOM 1592 C CA . GLU A 1 211 ? -18.202 -10.169 1.200 1.00 98.12 211 GLU A CA 1
ATOM 1593 C C . GLU A 1 211 ? -17.502 -9.805 2.511 1.00 98.12 211 GLU A C 1
ATOM 1595 O O . GLU A 1 211 ? -18.127 -9.231 3.403 1.00 98.12 211 GLU A O 1
ATOM 1600 N N . TRP A 1 212 ? -16.198 -10.078 2.610 1.00 98.56 212 TRP A N 1
ATOM 1601 C CA . TRP A 1 212 ? -15.386 -9.696 3.761 1.00 98.56 212 TRP A CA 1
ATOM 1602 C C . TRP A 1 212 ? -15.430 -8.184 3.999 1.00 98.56 212 TRP A C 1
ATOM 1604 O O . TRP A 1 212 ? -15.703 -7.746 5.114 1.00 98.56 212 TRP A O 1
ATOM 1614 N N . ALA A 1 213 ? -15.222 -7.384 2.950 1.00 98.19 213 ALA A N 1
ATOM 1615 C CA . ALA A 1 213 ? -15.199 -5.931 3.064 1.00 98.19 213 ALA A CA 1
ATOM 1616 C C . ALA A 1 213 ? -16.539 -5.383 3.565 1.00 98.19 213 ALA A C 1
ATOM 1618 O O . ALA A 1 213 ? -16.550 -4.565 4.480 1.00 98.19 213 ALA A O 1
ATOM 1619 N N . SER A 1 214 ? -17.655 -5.893 3.033 1.00 98.38 214 SER A N 1
ATOM 1620 C CA . SER A 1 214 ? -18.999 -5.513 3.479 1.00 98.38 214 SER A CA 1
ATOM 1621 C C . SER A 1 214 ? -19.270 -5.930 4.929 1.00 98.38 214 SER A C 1
ATOM 1623 O O . SER A 1 214 ? -19.868 -5.170 5.691 1.00 98.38 214 SER A O 1
ATOM 1625 N N . ALA A 1 215 ? -18.804 -7.112 5.343 1.00 98.56 215 ALA A N 1
ATOM 1626 C CA . ALA A 1 215 ? -18.955 -7.573 6.718 1.00 98.56 215 ALA A CA 1
ATOM 1627 C C . ALA A 1 215 ? -18.175 -6.689 7.704 1.00 98.56 215 ALA A C 1
ATOM 1629 O O . ALA A 1 215 ? -18.734 -6.270 8.717 1.00 98.56 215 ALA A O 1
ATOM 1630 N N . VAL A 1 216 ? -16.910 -6.377 7.407 1.00 98.69 216 VAL A N 1
ATOM 1631 C CA . VAL A 1 216 ? -16.071 -5.523 8.265 1.00 98.69 216 VAL A CA 1
ATOM 1632 C C . VAL A 1 216 ? -16.571 -4.078 8.270 1.00 98.69 216 VAL A C 1
ATOM 1634 O O . VAL A 1 216 ? -16.623 -3.466 9.332 1.00 98.69 216 VAL A O 1
ATOM 1637 N N . GLU A 1 217 ? -17.002 -3.544 7.126 1.00 98.69 217 GLU A N 1
ATOM 1638 C CA . GLU A 1 217 ? -17.666 -2.236 7.038 1.00 98.69 217 GLU A CA 1
ATOM 1639 C C . GLU A 1 217 ? -18.889 -2.164 7.962 1.00 98.69 217 GLU A C 1
ATOM 1641 O O . GLU A 1 217 ? -19.016 -1.219 8.740 1.00 98.69 217 GLU A O 1
ATOM 1646 N N . GLY A 1 218 ? -19.749 -3.189 7.935 1.00 98.56 218 GLY A N 1
ATOM 1647 C CA . GLY A 1 218 ? -20.895 -3.293 8.836 1.00 98.56 218 GLY A CA 1
ATOM 1648 C C . GLY A 1 218 ? -20.481 -3.307 10.308 1.00 98.56 218 GLY A C 1
ATOM 1649 O O . GLY A 1 218 ? -20.998 -2.521 11.094 1.00 98.56 218 GLY A O 1
ATOM 1650 N N . MET A 1 219 ? -19.489 -4.128 10.675 1.00 98.56 219 MET A N 1
ATOM 1651 C CA . MET A 1 219 ? -18.977 -4.178 12.053 1.00 98.56 219 MET A CA 1
ATOM 1652 C C . MET A 1 219 ? -18.458 -2.822 12.535 1.00 98.56 219 MET A C 1
ATOM 1654 O O . MET A 1 219 ? -18.688 -2.459 13.687 1.00 98.56 219 MET A O 1
ATOM 1658 N N . VAL A 1 220 ? -17.737 -2.100 11.673 1.00 98.62 220 VAL A N 1
ATOM 1659 C CA . VAL A 1 220 ? -17.205 -0.768 11.978 1.00 98.62 220 VAL A CA 1
ATOM 1660 C C . VAL A 1 220 ? -18.350 0.214 12.201 1.00 98.62 220 VAL A C 1
ATOM 1662 O O . VAL A 1 220 ? -18.383 0.861 13.241 1.00 98.62 220 VAL A O 1
ATOM 1665 N N . ASN A 1 221 ? -19.306 0.283 11.275 1.00 97.88 221 ASN A N 1
ATOM 1666 C CA . ASN A 1 221 ? -20.415 1.238 11.340 1.00 97.88 221 ASN A CA 1
ATOM 1667 C C . ASN A 1 221 ? -21.444 0.916 12.441 1.00 97.88 221 ASN A C 1
ATOM 1669 O O . ASN A 1 221 ? -22.195 1.799 12.853 1.00 97.88 221 ASN A O 1
ATOM 1673 N N . ASP A 1 222 ? -21.467 -0.318 12.953 1.00 97.62 222 ASP A N 1
ATOM 1674 C CA . ASP A 1 222 ? -22.251 -0.691 14.1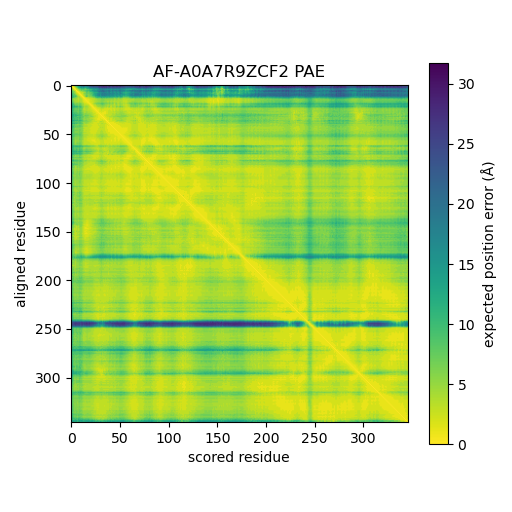37 1.00 97.62 222 ASP A CA 1
ATOM 1675 C C . ASP A 1 222 ? -21.696 -0.068 15.437 1.00 97.62 222 ASP A C 1
ATOM 1677 O O . ASP A 1 222 ? -22.389 -0.049 16.458 1.00 97.62 222 ASP A O 1
ATOM 1681 N N . GLN A 1 223 ? -20.453 0.434 15.436 1.00 95.88 223 GLN A N 1
ATOM 1682 C CA . GLN A 1 223 ? -19.858 1.143 16.570 1.00 95.88 223 GLN A CA 1
ATOM 1683 C C . GLN A 1 223 ? -19.995 2.654 16.382 1.00 95.88 223 GLN A C 1
ATOM 1685 O O . GLN A 1 223 ? -19.438 3.219 15.450 1.00 95.88 223 GLN A O 1
ATOM 1690 N N . SER A 1 224 ? -20.658 3.340 17.316 1.00 92.94 224 SER A N 1
ATOM 1691 C CA . SER A 1 224 ? -20.864 4.797 17.247 1.00 92.94 224 SER A CA 1
ATOM 1692 C C . SER A 1 224 ? -19.572 5.618 17.229 1.00 92.94 224 SER A C 1
ATOM 1694 O O . SER A 1 224 ? -19.579 6.771 16.812 1.00 92.94 224 SER A O 1
ATOM 1696 N N . GLU A 1 225 ? -18.467 5.050 17.711 1.00 94.62 225 GLU A N 1
ATOM 1697 C CA . GLU A 1 225 ? -17.159 5.704 17.746 1.00 94.62 225 GLU A CA 1
ATOM 1698 C C . GLU A 1 225 ? -16.382 5.594 16.434 1.00 94.62 225 GLU A C 1
ATOM 1700 O O . GLU A 1 225 ? -15.327 6.218 16.297 1.00 94.62 225 GLU A O 1
ATOM 1705 N N . LEU A 1 226 ? -16.836 4.760 15.501 1.00 96.56 226 LEU A N 1
ATOM 1706 C CA . LEU A 1 226 ? -16.097 4.424 14.296 1.00 96.56 226 LEU A CA 1
ATOM 1707 C C . LEU A 1 226 ? -16.926 4.740 13.056 1.00 96.56 226 LEU A C 1
ATOM 1709 O O . LEU A 1 226 ? -18.150 4.699 13.063 1.00 96.56 226 LEU A O 1
ATOM 1713 N N . ASP A 1 227 ? -16.227 5.037 11.971 1.00 96.25 227 ASP A N 1
ATOM 1714 C CA . ASP A 1 227 ? -16.842 5.252 10.670 1.00 96.25 227 ASP A CA 1
ATOM 1715 C C . ASP A 1 227 ? -15.976 4.617 9.585 1.00 96.25 227 ASP A C 1
ATOM 1717 O O . ASP A 1 227 ? -14.783 4.923 9.466 1.00 96.25 227 ASP A O 1
ATOM 1721 N N . ALA A 1 228 ? -16.574 3.723 8.795 1.00 97.19 228 ALA A N 1
ATOM 1722 C CA . ALA A 1 228 ? -15.941 3.091 7.644 1.00 97.19 228 ALA A CA 1
ATOM 1723 C C . ALA A 1 228 ? -15.878 4.080 6.470 1.00 97.19 228 ALA A C 1
ATOM 1725 O O . ALA A 1 228 ? -16.578 3.959 5.470 1.00 97.19 228 ALA A O 1
ATOM 1726 N N . TRP A 1 229 ? -15.011 5.078 6.608 1.00 95.00 229 TRP A N 1
ATOM 1727 C CA . TRP A 1 229 ? -14.918 6.227 5.712 1.00 95.00 229 TRP A CA 1
ATOM 1728 C C . TRP A 1 229 ? -14.646 5.874 4.247 1.00 95.00 229 TRP A C 1
ATOM 1730 O O . TRP A 1 229 ? -15.125 6.549 3.339 1.00 95.00 229 TRP A O 1
ATOM 1740 N N . CYS A 1 230 ? -13.832 4.847 3.999 1.00 94.12 230 CYS A N 1
ATOM 1741 C CA . CYS A 1 230 ? -13.488 4.432 2.644 1.00 94.12 230 CYS A CA 1
ATOM 1742 C C . CYS A 1 230 ? -13.178 2.936 2.604 1.00 94.12 230 CYS A C 1
ATOM 1744 O O . CYS A 1 230 ? -12.258 2.467 3.281 1.00 94.12 230 CYS A O 1
ATOM 1746 N N . VAL A 1 231 ? -13.924 2.201 1.779 1.00 95.81 231 VAL A N 1
ATOM 1747 C CA . VAL A 1 231 ? -13.766 0.758 1.576 1.00 95.81 231 VAL A CA 1
ATOM 1748 C C . VAL A 1 231 ? -13.356 0.505 0.132 1.00 95.81 231 VAL A C 1
ATOM 1750 O O . VAL A 1 231 ? -14.126 0.740 -0.793 1.00 95.81 231 VAL A O 1
ATOM 1753 N N . GLU A 1 232 ? -12.133 0.018 -0.065 1.00 93.38 232 GLU A N 1
ATOM 1754 C CA . GLU A 1 232 ? -11.569 -0.227 -1.395 1.00 93.38 232 GLU A CA 1
ATOM 1755 C C . GLU A 1 232 ? -10.976 -1.632 -1.468 1.00 93.38 232 GLU A C 1
ATOM 1757 O O . GLU A 1 232 ? -9.922 -1.930 -0.890 1.00 93.38 232 GLU A O 1
ATOM 1762 N N . ARG A 1 233 ? -11.665 -2.512 -2.207 1.00 89.88 233 ARG A N 1
ATOM 1763 C CA . ARG A 1 233 ? -11.388 -3.953 -2.320 1.00 89.88 233 ARG A CA 1
ATOM 1764 C C . ARG A 1 233 ? -11.289 -4.631 -0.953 1.00 89.88 233 ARG A C 1
ATOM 1766 O O . ARG A 1 233 ? -12.256 -5.150 -0.434 1.00 89.88 233 ARG A O 1
ATOM 1773 N N . SER A 1 234 ? -10.084 -4.659 -0.410 1.00 94.50 234 SER A N 1
ATOM 1774 C CA . SER A 1 234 ? -9.639 -5.492 0.711 1.00 94.50 234 SER A CA 1
ATOM 1775 C C . SER A 1 234 ? -8.985 -4.631 1.798 1.00 94.50 234 SER A C 1
ATOM 1777 O O . SER A 1 234 ? -8.134 -5.096 2.555 1.00 94.50 234 SER A O 1
ATOM 1779 N N . ILE A 1 235 ? -9.351 -3.346 1.830 1.00 97.00 235 ILE A N 1
ATOM 1780 C CA . ILE A 1 235 ? -8.917 -2.346 2.800 1.00 97.00 235 ILE A CA 1
ATOM 1781 C C . ILE A 1 235 ? -10.159 -1.573 3.249 1.00 97.00 235 ILE A C 1
ATOM 1783 O O . ILE A 1 235 ? -10.826 -0.947 2.428 1.00 97.00 235 ILE A O 1
ATOM 1787 N N . VAL A 1 236 ? -10.424 -1.587 4.551 1.00 98.31 236 VAL A N 1
ATOM 1788 C CA . VAL A 1 236 ? -11.438 -0.766 5.217 1.00 98.31 236 VAL A CA 1
ATOM 1789 C C . VAL A 1 236 ? -10.701 0.336 5.973 1.00 98.31 236 VAL A C 1
ATOM 1791 O O . VAL A 1 236 ? -9.978 0.060 6.932 1.00 98.31 236 VAL A O 1
ATOM 1794 N N . SER A 1 237 ? -10.822 1.576 5.501 1.00 97.62 237 SER A N 1
ATOM 1795 C CA . SER A 1 237 ? -10.253 2.772 6.131 1.00 97.62 237 SER A CA 1
ATOM 1796 C C . SER A 1 237 ? -11.257 3.351 7.118 1.00 97.62 237 SER A C 1
ATOM 1798 O O . SER A 1 237 ? -12.405 3.594 6.760 1.00 97.62 237 SER A O 1
ATOM 1800 N N . ILE A 1 238 ? -10.809 3.576 8.348 1.00 98.19 238 ILE A N 1
ATOM 1801 C CA . ILE A 1 238 ? -11.662 3.854 9.499 1.00 98.19 238 ILE A CA 1
ATOM 1802 C C . ILE A 1 238 ? -11.273 5.203 10.096 1.00 98.19 238 ILE A C 1
ATOM 1804 O O . ILE A 1 238 ? -10.109 5.413 10.464 1.00 98.19 238 ILE A O 1
ATOM 1808 N N . ARG A 1 239 ? -12.255 6.098 10.221 1.00 96.56 239 ARG A N 1
ATOM 1809 C CA . ARG A 1 239 ? -12.165 7.276 11.088 1.00 96.56 239 ARG A CA 1
ATOM 1810 C C . ARG A 1 239 ? -12.587 6.882 12.498 1.00 96.56 239 ARG A C 1
ATOM 1812 O O . ARG A 1 239 ? -13.488 6.069 12.681 1.00 96.56 239 ARG A O 1
ATOM 1819 N N . VAL A 1 240 ? -11.914 7.453 13.490 1.00 96.62 240 VAL A N 1
ATOM 1820 C CA . VAL A 1 240 ? -12.171 7.176 14.908 1.00 96.62 240 VAL A CA 1
ATOM 1821 C C . VAL A 1 240 ? -12.567 8.481 15.578 1.00 96.62 240 VAL A C 1
ATOM 1823 O O . VAL A 1 240 ? -11.811 9.450 15.513 1.00 96.62 240 VAL A O 1
ATOM 1826 N N . ALA A 1 241 ? -13.753 8.526 16.171 1.00 94.62 241 ALA A N 1
ATOM 1827 C CA . ALA A 1 241 ? -14.310 9.723 16.783 1.00 94.62 241 ALA A CA 1
ATOM 1828 C C . ALA A 1 241 ? -13.557 10.110 18.062 1.00 94.62 241 ALA A C 1
ATOM 1830 O O . ALA A 1 241 ? -13.009 9.260 18.777 1.00 94.62 241 ALA A O 1
ATOM 1831 N N . LYS A 1 242 ? -13.562 11.409 18.367 1.00 90.88 242 LYS A N 1
ATOM 1832 C CA . LYS A 1 242 ? -13.219 11.926 19.692 1.00 90.88 242 LYS A CA 1
ATOM 1833 C C . LYS A 1 242 ? -14.439 11.809 20.593 1.00 90.88 242 LYS A C 1
ATOM 1835 O O . LYS A 1 242 ? -15.516 12.252 20.227 1.00 90.88 242 LYS A O 1
ATOM 1840 N N . LYS A 1 243 ? -14.265 11.286 21.805 1.00 76.12 243 LYS A N 1
ATOM 1841 C CA . LYS A 1 243 ? -15.365 11.154 22.772 1.00 76.12 243 LYS A CA 1
ATOM 1842 C C . LYS A 1 243 ? -15.971 12.500 23.200 1.00 76.12 243 LYS A C 1
ATOM 1844 O O . LYS A 1 243 ? -17.169 12.579 23.444 1.00 76.12 243 LYS A O 1
ATOM 1849 N N . GLU A 1 244 ? -15.135 13.528 23.356 1.00 67.50 244 GLU A N 1
ATOM 1850 C CA . GLU A 1 244 ? -15.551 14.852 23.853 1.00 67.50 244 GLU A CA 1
ATOM 1851 C C . GLU A 1 244 ? -15.842 15.866 22.736 1.00 67.50 244 GLU A C 1
ATOM 1853 O O . GLU A 1 244 ? -16.413 16.925 23.000 1.00 67.50 244 GLU A O 1
ATOM 1858 N N . GLY A 1 245 ? -15.460 15.551 21.499 1.00 57.69 245 GLY A N 1
ATOM 1859 C CA . GLY A 1 245 ? -15.801 16.354 20.336 1.00 57.69 245 GLY A CA 1
ATOM 1860 C C . GLY A 1 245 ? -17.202 15.981 19.875 1.00 57.69 245 GLY A C 1
ATOM 1861 O O . GLY A 1 245 ? -17.544 14.804 19.854 1.00 57.69 245 GLY A O 1
ATOM 1862 N N . GLY A 1 246 ? -18.051 16.958 19.563 1.00 57.28 246 GLY A N 1
ATOM 1863 C CA . GLY A 1 246 ? -19.387 16.662 19.035 1.00 57.28 246 GLY A CA 1
ATOM 1864 C C . GLY A 1 246 ? -19.336 15.820 17.751 1.00 57.28 246 GLY A C 1
ATOM 1865 O O . GLY A 1 246 ? -18.261 15.559 17.206 1.00 57.28 246 GLY A O 1
ATOM 1866 N N . ASP A 1 247 ? -20.507 15.428 17.242 1.00 59.41 247 ASP A N 1
ATOM 1867 C CA . ASP A 1 247 ? -20.626 14.694 15.975 1.00 59.41 247 ASP A CA 1
ATOM 1868 C C . ASP A 1 247 ? -19.715 15.302 14.891 1.00 59.41 247 ASP A C 1
ATOM 1870 O O . ASP A 1 247 ? -19.862 16.467 14.511 1.00 59.41 247 ASP A O 1
ATOM 1874 N N . GLY A 1 248 ? -18.766 14.500 14.399 1.00 67.25 248 GLY A N 1
ATOM 1875 C CA . GLY A 1 248 ? -17.843 14.885 13.329 1.00 67.25 248 GLY A CA 1
ATOM 1876 C C . GLY A 1 248 ? -16.431 15.300 13.759 1.00 67.25 248 GLY A C 1
ATOM 1877 O O . GLY A 1 248 ? -15.628 15.609 12.879 1.00 67.25 248 GLY A O 1
ATOM 1878 N N . GLU A 1 249 ? -16.085 15.279 15.052 1.00 88.38 249 GLU A N 1
ATOM 1879 C CA . GLU A 1 249 ? -14.686 15.414 15.484 1.00 88.38 249 GLU A CA 1
ATOM 1880 C C . GLU A 1 249 ? -13.951 14.065 15.498 1.00 88.38 249 GLU A C 1
ATOM 1882 O O . GLU A 1 249 ? -14.305 13.137 16.226 1.00 88.38 249 GLU A O 1
ATOM 1887 N N . TRP A 1 250 ? -12.870 13.974 14.723 1.00 93.75 250 TRP A N 1
ATOM 1888 C CA . TRP A 1 250 ? -12.077 12.756 14.545 1.00 93.75 250 TRP A CA 1
ATOM 1889 C C . TRP A 1 250 ? -10.715 12.853 15.234 1.00 93.75 250 TRP A C 1
ATOM 1891 O O . TRP A 1 250 ? -10.148 13.940 15.377 1.00 93.75 250 TRP A O 1
ATOM 1901 N N . LEU A 1 251 ? -10.155 11.712 15.642 1.00 94.06 251 LEU A N 1
ATOM 1902 C CA . LEU A 1 251 ? -8.793 11.644 16.160 1.00 94.06 251 LEU A CA 1
ATOM 1903 C C . LEU A 1 251 ? -7.789 12.129 15.103 1.00 94.06 251 LEU A C 1
ATOM 1905 O O . LEU A 1 251 ? -7.802 11.729 13.938 1.00 94.06 251 LEU A O 1
ATOM 1909 N N . SER A 1 252 ? -6.886 12.995 15.548 1.00 93.88 252 SER A N 1
ATOM 1910 C CA . SER A 1 252 ? -5.759 13.507 14.776 1.00 93.88 252 SER A CA 1
ATOM 1911 C C . SER A 1 252 ? -4.710 12.426 14.518 1.00 93.88 252 SER A C 1
ATOM 1913 O O . SER A 1 252 ? -4.651 11.397 15.193 1.00 93.88 252 SER A O 1
ATOM 1915 N N . MET A 1 253 ? -3.783 12.704 13.601 1.00 95.44 253 MET A N 1
ATOM 1916 C CA . MET A 1 253 ? -2.652 11.818 13.316 1.00 95.44 253 MET A CA 1
ATOM 1917 C C . MET A 1 253 ? -1.815 11.479 14.566 1.00 95.44 253 MET A C 1
ATOM 1919 O O . MET A 1 253 ? -1.339 10.352 14.703 1.00 95.44 253 MET A O 1
ATOM 1923 N N . SER A 1 254 ? -1.623 12.425 15.494 1.00 94.94 254 SER A N 1
ATOM 1924 C CA . SER A 1 254 ? -0.910 12.159 16.751 1.00 94.94 254 SER A CA 1
ATOM 1925 C C . SER A 1 254 ? -1.692 11.238 17.681 1.00 94.94 254 SER A C 1
ATOM 1927 O O . SER A 1 254 ? -1.110 10.311 18.233 1.00 94.94 254 SER A O 1
ATOM 1929 N N . GLU A 1 255 ? -3.000 11.449 17.810 1.00 95.69 255 GLU A N 1
ATOM 1930 C CA . GLU A 1 255 ? -3.863 10.622 18.660 1.00 95.69 255 GLU A CA 1
ATOM 1931 C C . GLU A 1 255 ? -3.998 9.199 18.097 1.00 95.69 255 GLU A C 1
ATOM 1933 O O . GLU A 1 255 ? -3.920 8.220 18.839 1.00 95.69 255 GLU A O 1
ATOM 1938 N N . LEU A 1 256 ? -4.089 9.054 16.771 1.00 97.62 256 LEU A N 1
ATOM 1939 C CA . LEU A 1 256 ? -4.091 7.740 16.130 1.00 97.62 256 LEU A CA 1
ATOM 1940 C C . LEU A 1 256 ? -2.764 6.993 16.292 1.00 97.62 256 LEU A C 1
ATOM 1942 O O . LEU A 1 256 ? -2.771 5.765 16.289 1.00 97.62 256 LEU A O 1
ATOM 1946 N N . ARG A 1 257 ? -1.623 7.680 16.459 1.00 97.38 257 ARG A N 1
ATOM 1947 C CA . ARG A 1 257 ? -0.350 7.013 16.800 1.00 97.38 257 ARG A CA 1
ATOM 1948 C C . ARG A 1 257 ? -0.387 6.410 18.203 1.00 97.38 257 ARG A C 1
ATOM 1950 O O . ARG A 1 257 ? 0.133 5.310 18.383 1.00 97.38 257 ARG A O 1
ATOM 1957 N N . ASP A 1 258 ? -1.013 7.088 19.165 1.00 97.69 258 ASP A N 1
ATOM 1958 C CA . ASP A 1 258 ? -1.228 6.531 20.505 1.00 97.69 258 ASP A CA 1
ATOM 1959 C C . ASP A 1 258 ? -2.156 5.313 20.451 1.00 97.69 258 ASP A C 1
ATOM 1961 O O . ASP A 1 258 ? -1.787 4.240 20.928 1.00 97.69 258 ASP A O 1
ATOM 1965 N N . LEU A 1 259 ? -3.309 5.450 19.784 1.00 97.81 259 LEU A N 1
ATOM 1966 C CA . LEU A 1 259 ? -4.261 4.355 19.583 1.00 97.81 259 LEU A CA 1
ATOM 1967 C C . LEU A 1 259 ? -3.603 3.158 18.889 1.00 97.81 259 LEU A C 1
ATOM 1969 O O . LEU A 1 259 ? -3.739 2.030 19.353 1.00 97.81 259 LEU A O 1
ATOM 1973 N N . TYR A 1 260 ? -2.844 3.392 17.816 1.00 98.12 260 TYR A N 1
ATOM 1974 C CA . TYR A 1 260 ? -2.129 2.347 17.082 1.00 98.12 260 TYR A CA 1
ATOM 1975 C C . TYR A 1 260 ? -1.164 1.564 17.979 1.00 98.12 260 TYR A C 1
ATOM 1977 O O . TYR A 1 260 ? -1.068 0.342 17.873 1.00 98.12 260 TYR A O 1
ATOM 1985 N N . ARG A 1 261 ? -0.470 2.247 18.896 1.00 97.81 261 ARG A N 1
ATOM 1986 C CA . ARG A 1 261 ? 0.386 1.587 19.884 1.00 97.81 261 ARG A CA 1
ATOM 1987 C C . ARG A 1 261 ? -0.440 0.727 20.843 1.00 97.81 261 ARG A C 1
ATOM 1989 O O . ARG A 1 261 ? -0.117 -0.448 21.007 1.00 97.81 261 ARG A O 1
ATOM 1996 N N . TRP A 1 262 ? -1.517 1.258 21.422 1.00 98.31 262 TRP A N 1
ATOM 1997 C CA . TRP A 1 262 ? -2.359 0.518 22.373 1.00 98.31 262 TRP A CA 1
ATOM 1998 C C . TRP A 1 262 ? -3.086 -0.678 21.745 1.00 98.31 262 TRP A C 1
ATOM 2000 O O . TRP A 1 262 ? -3.300 -1.688 22.412 1.00 98.31 262 TRP A O 1
ATOM 2010 N N . MET A 1 263 ? -3.389 -0.628 20.446 1.00 98.31 263 MET A N 1
ATOM 2011 C CA . MET A 1 263 ? -3.917 -1.780 19.707 1.00 98.31 263 MET A CA 1
ATOM 2012 C C . MET A 1 263 ? -2.998 -3.005 19.813 1.00 98.31 263 MET A C 1
ATOM 2014 O O . MET A 1 263 ? -3.488 -4.122 19.973 1.00 98.31 263 MET A O 1
ATOM 2018 N N . SER A 1 264 ? -1.678 -2.809 19.863 1.00 97.38 264 SER A N 1
ATOM 2019 C CA . SER A 1 264 ? -0.692 -3.894 19.990 1.00 97.38 264 SER A CA 1
ATOM 2020 C C . SER A 1 264 ? -0.442 -4.395 21.423 1.00 97.38 264 SER A C 1
ATOM 2022 O O . SER A 1 264 ? 0.392 -5.277 21.620 1.00 97.38 264 SER A O 1
ATOM 2024 N N . MET A 1 265 ? -1.137 -3.848 22.426 1.00 97.44 265 MET A N 1
ATOM 2025 C CA . MET A 1 265 ? -0.872 -4.090 23.850 1.00 97.44 265 MET A CA 1
ATOM 2026 C C . MET A 1 265 ? -2.097 -4.657 24.570 1.00 97.44 265 MET A C 1
ATOM 2028 O O . MET A 1 265 ? -3.223 -4.407 24.154 1.00 97.44 265 MET A O 1
ATOM 2032 N N . ASP A 1 266 ? -1.889 -5.359 25.681 1.00 97.69 266 ASP A N 1
ATOM 2033 C CA . ASP A 1 266 ? -2.943 -5.533 26.684 1.00 97.69 266 ASP A CA 1
ATOM 2034 C C . ASP A 1 266 ? -3.074 -4.222 27.474 1.00 97.69 266 ASP A C 1
ATOM 2036 O O . ASP A 1 266 ? -2.104 -3.752 28.077 1.00 97.69 266 ASP A O 1
ATOM 2040 N N . VAL A 1 267 ? -4.256 -3.608 27.426 1.00 97.50 267 VAL A N 1
ATOM 2041 C CA . VAL A 1 267 ? -4.571 -2.374 28.161 1.00 97.50 267 VAL A CA 1
ATOM 2042 C C . VAL A 1 267 ? -5.830 -2.511 29.025 1.00 97.50 267 VAL A C 1
ATOM 2044 O O . VAL A 1 267 ? -6.359 -1.502 29.494 1.00 97.50 267 VAL A O 1
ATOM 2047 N N . SER A 1 268 ? -6.327 -3.732 29.267 1.00 97.00 268 SER A N 1
ATOM 2048 C CA . SER A 1 268 ? -7.609 -3.939 29.964 1.00 97.00 268 SER A CA 1
ATOM 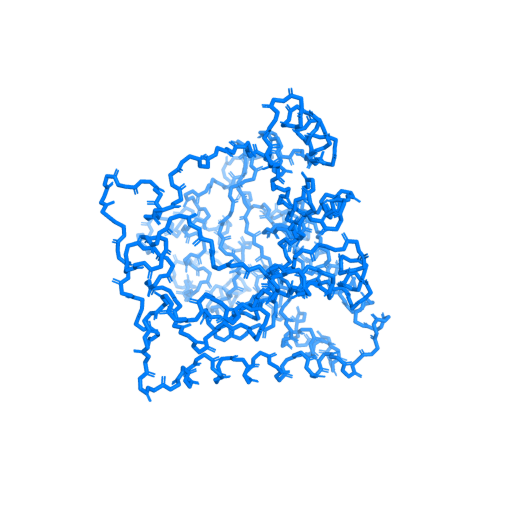2049 C C . SER A 1 268 ? -7.589 -3.448 31.414 1.00 97.00 268 SER A C 1
ATOM 2051 O O . SER A 1 268 ? -8.577 -2.898 31.898 1.00 97.00 268 SER A O 1
ATOM 2053 N N . GLU A 1 269 ? -6.453 -3.587 32.099 1.00 95.62 269 GLU A N 1
ATOM 2054 C CA . GLU A 1 269 ? -6.283 -3.168 33.500 1.00 95.62 269 GLU A CA 1
ATOM 2055 C C . GLU A 1 269 ? -6.150 -1.646 33.671 1.00 95.62 269 GLU A C 1
ATOM 2057 O O . GLU A 1 269 ? -6.346 -1.110 34.761 1.00 95.62 269 GLU A O 1
ATOM 2062 N N . VAL A 1 270 ? -5.837 -0.929 32.589 1.00 95.75 270 VAL A N 1
ATOM 2063 C CA . VAL A 1 270 ? -5.669 0.536 32.581 1.00 95.75 270 VAL A CA 1
ATOM 2064 C C . VAL A 1 270 ? -7.022 1.242 32.608 1.00 95.75 270 VAL A C 1
ATOM 2066 O O . VAL A 1 270 ? -7.125 2.402 33.006 1.00 95.75 270 VAL A O 1
ATOM 2069 N N . VAL A 1 271 ? -8.067 0.534 32.183 1.00 93.56 271 VAL A N 1
ATOM 2070 C CA . VAL A 1 271 ? -9.406 1.066 31.972 1.00 93.56 271 VAL A CA 1
ATOM 2071 C C . VAL A 1 271 ? -10.386 0.392 32.945 1.00 93.56 271 VAL A C 1
ATOM 2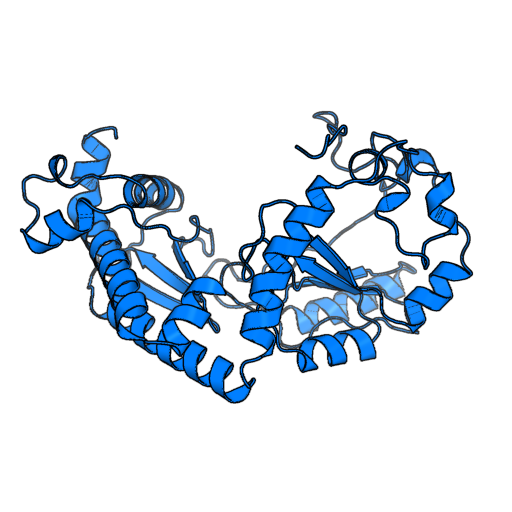073 O O . VAL A 1 271 ? -11.122 -0.524 32.570 1.00 93.56 271 VAL A O 1
ATOM 2076 N N . PRO A 1 272 ? -10.414 0.803 34.228 1.00 89.81 272 PRO A N 1
ATOM 2077 C CA . PRO A 1 272 ? -11.171 0.095 35.262 1.00 89.81 272 PRO A CA 1
ATOM 2078 C C . PRO A 1 272 ? -12.683 0.096 35.005 1.00 89.81 272 PRO A C 1
ATOM 2080 O O . PRO A 1 272 ? -13.337 -0.909 35.300 1.00 89.81 272 PRO A O 1
ATOM 2083 N N . ASP A 1 273 ? -13.192 1.178 34.409 1.00 92.62 273 ASP A N 1
ATOM 2084 C CA . ASP A 1 273 ? -14.612 1.418 34.128 1.00 92.62 273 ASP A CA 1
ATOM 2085 C C . ASP A 1 273 ? -15.107 0.749 32.831 1.00 92.62 273 ASP A C 1
ATOM 2087 O O . ASP A 1 273 ? -16.283 0.871 32.489 1.00 92.62 273 ASP A O 1
ATOM 2091 N N . ALA A 1 274 ? -14.232 0.046 32.102 1.00 94.69 274 ALA A N 1
ATOM 2092 C CA . ALA A 1 274 ? -14.620 -0.709 30.917 1.00 94.69 274 ALA A CA 1
ATOM 2093 C C . ALA A 1 274 ? -15.593 -1.847 31.269 1.00 94.69 274 ALA A C 1
ATOM 2095 O O . ALA A 1 274 ? -15.466 -2.511 32.307 1.00 94.69 274 ALA A O 1
ATOM 2096 N N . THR A 1 275 ? -16.549 -2.106 30.377 1.00 96.19 275 THR A N 1
ATOM 2097 C CA . THR A 1 275 ? -17.451 -3.261 30.497 1.00 96.19 275 THR A CA 1
ATOM 2098 C C . THR A 1 275 ? -16.676 -4.581 30.391 1.00 96.19 275 THR A C 1
ATOM 2100 O O . THR A 1 275 ? -15.523 -4.609 29.967 1.00 96.19 275 THR A O 1
ATOM 2103 N N . LEU A 1 276 ? -17.292 -5.712 30.758 1.00 95.44 276 LEU A N 1
ATOM 2104 C CA . LEU A 1 276 ? -16.635 -7.023 30.624 1.00 95.44 276 LEU A CA 1
ATOM 2105 C C . LEU A 1 276 ? -16.260 -7.346 29.170 1.00 95.44 276 LEU A C 1
ATOM 2107 O O . LEU A 1 276 ? -15.193 -7.900 28.927 1.00 95.44 276 LEU A O 1
ATOM 2111 N N . GLU A 1 277 ? -17.118 -6.973 28.222 1.00 94.38 277 GLU A N 1
ATOM 2112 C CA . GLU A 1 277 ? -16.876 -7.152 26.789 1.00 94.38 277 GLU A CA 1
ATOM 2113 C C . GLU A 1 277 ? -15.723 -6.266 26.300 1.00 94.38 277 GLU A C 1
ATOM 2115 O O . GLU A 1 277 ? -14.823 -6.734 25.606 1.00 94.38 277 GLU A O 1
ATOM 2120 N N . GLU A 1 278 ? -15.686 -5.004 26.736 1.00 96.25 278 GLU A N 1
ATOM 2121 C CA . GLU A 1 278 ? -14.573 -4.102 26.431 1.00 96.25 278 GLU A CA 1
ATOM 2122 C C . GLU A 1 278 ? -13.260 -4.595 27.041 1.00 96.25 278 GLU A C 1
ATOM 2124 O O . GLU A 1 278 ? -12.229 -4.532 26.381 1.00 96.25 278 GLU A O 1
ATOM 2129 N N . LYS A 1 279 ? -13.272 -5.123 28.272 1.00 97.38 279 LYS A N 1
ATOM 2130 C CA . LYS A 1 279 ? -12.067 -5.684 28.902 1.00 97.38 279 LYS A CA 1
ATOM 2131 C C . LYS A 1 279 ? -11.529 -6.888 28.139 1.00 97.38 279 LYS A C 1
ATOM 2133 O O . LYS A 1 279 ? -10.317 -6.969 27.953 1.00 97.38 279 LYS A O 1
ATOM 2138 N N . ASP A 1 280 ? -12.398 -7.779 27.658 1.00 96.44 280 ASP A N 1
ATOM 2139 C CA . ASP A 1 280 ? -11.968 -8.894 26.805 1.00 96.44 280 ASP A CA 1
ATOM 2140 C C . ASP A 1 280 ? -11.294 -8.380 25.523 1.00 96.44 280 ASP A C 1
ATOM 2142 O O . ASP A 1 280 ? -10.181 -8.805 25.207 1.00 96.44 280 ASP A O 1
ATOM 2146 N N . ALA A 1 281 ? -11.895 -7.398 24.843 1.00 96.50 281 ALA A N 1
ATOM 2147 C CA . ALA A 1 281 ? -11.311 -6.798 23.642 1.00 96.50 281 ALA A CA 1
ATOM 2148 C C . ALA A 1 281 ? -9.980 -6.070 23.923 1.00 96.50 281 ALA A C 1
ATOM 2150 O O . ALA A 1 281 ? -9.007 -6.239 23.189 1.00 96.50 281 ALA A O 1
ATOM 2151 N N . LEU A 1 282 ? -9.901 -5.289 25.005 1.00 98.00 282 LEU A N 1
ATOM 2152 C CA . LEU A 1 282 ? -8.710 -4.522 25.392 1.00 98.00 282 LEU A CA 1
ATOM 2153 C C . LEU A 1 282 ? -7.536 -5.412 25.829 1.00 98.00 282 LEU A C 1
ATOM 2155 O O . LEU A 1 282 ? -6.388 -4.979 25.713 1.00 98.00 282 LEU A O 1
ATOM 2159 N N . SER A 1 283 ? -7.810 -6.638 26.285 1.00 97.44 283 SER A N 1
ATOM 2160 C CA . SER A 1 283 ? -6.784 -7.586 26.743 1.00 97.44 283 SER A CA 1
ATOM 2161 C C . SER A 1 283 ? -5.983 -8.243 25.611 1.00 97.44 283 SER A C 1
ATOM 2163 O O . SER A 1 283 ? -4.868 -8.724 25.816 1.00 97.44 283 SER A O 1
ATOM 2165 N N . LYS A 1 284 ? -6.525 -8.261 24.387 1.00 95.88 284 LYS A N 1
ATOM 2166 C CA . LYS A 1 284 ? -5.948 -8.991 23.247 1.00 95.88 284 LYS A CA 1
ATOM 2167 C C . LYS A 1 284 ? -5.223 -8.038 22.304 1.00 95.88 284 LYS A C 1
ATOM 2169 O O . LYS A 1 284 ? -5.830 -7.057 21.878 1.00 95.88 284 LYS A O 1
ATOM 2174 N N . PRO A 1 285 ? -3.958 -8.277 21.923 1.00 97.25 285 PRO A N 1
ATOM 2175 C CA . PRO A 1 285 ? -3.323 -7.529 20.842 1.00 97.25 285 PRO A CA 1
ATOM 2176 C C . PRO A 1 285 ? -4.104 -7.674 19.531 1.00 97.25 285 PRO A C 1
ATOM 2178 O O . PRO A 1 285 ? -4.556 -8.765 19.196 1.00 97.25 285 PRO A O 1
ATOM 2181 N N . ALA A 1 286 ? -4.224 -6.584 18.781 1.00 96.94 286 ALA A N 1
ATOM 2182 C CA . ALA A 1 286 ? -4.824 -6.556 17.455 1.00 96.94 286 ALA A CA 1
ATOM 2183 C C . ALA A 1 286 ? -3.972 -5.674 16.535 1.00 96.94 286 ALA A C 1
ATOM 2185 O O . ALA A 1 286 ? -3.576 -4.565 16.902 1.00 96.94 286 ALA A O 1
ATOM 2186 N N . TYR A 1 287 ? -3.659 -6.178 15.342 1.00 95.50 287 TYR A N 1
ATOM 2187 C CA . TYR A 1 287 ? -2.762 -5.511 14.403 1.00 95.50 287 TYR A CA 1
ATOM 2188 C C . TYR A 1 287 ? -3.557 -4.886 13.265 1.00 95.50 287 TYR A C 1
ATOM 2190 O O . TYR A 1 287 ? -4.272 -5.562 12.536 1.00 95.50 287 TYR A O 1
ATOM 2198 N N . ILE A 1 288 ? -3.394 -3.578 13.106 1.00 96.75 288 ILE A N 1
ATOM 2199 C CA . ILE A 1 288 ? -4.054 -2.781 12.072 1.00 96.75 288 ILE A CA 1
ATOM 2200 C C . ILE A 1 288 ? -3.008 -2.091 11.198 1.00 96.75 288 ILE A C 1
ATOM 2202 O O . ILE A 1 288 ? -1.818 -2.062 11.512 1.00 96.75 288 ILE A O 1
ATOM 2206 N N . GLY A 1 289 ? -3.433 -1.495 10.090 1.00 95.06 289 GLY A N 1
ATOM 2207 C CA . GLY A 1 289 ? -2.586 -0.596 9.324 1.00 95.06 289 GLY A CA 1
ATOM 2208 C C . GLY A 1 289 ? -2.252 0.658 10.134 1.00 95.06 289 GLY A C 1
ATOM 2209 O O . GLY A 1 289 ? -3.139 1.270 10.726 1.00 95.06 289 GLY A O 1
ATOM 2210 N N . GLN A 1 290 ? -0.984 1.082 10.087 1.00 94.62 290 GLN A N 1
ATOM 2211 C CA . GLN A 1 290 ? -0.500 2.341 10.674 1.00 94.62 290 GLN A CA 1
ATOM 2212 C C . GLN A 1 290 ? -1.410 3.545 10.357 1.00 94.62 290 GLN A C 1
ATOM 2214 O O . GLN A 1 290 ? -2.055 3.562 9.307 1.00 94.62 290 GLN A O 1
ATOM 2219 N N . PRO A 1 291 ? -1.435 4.587 11.192 1.00 97.12 291 PRO A N 1
ATOM 2220 C CA . PRO A 1 291 ? -2.182 5.793 10.869 1.00 97.12 291 PRO A CA 1
ATOM 2221 C C . PRO A 1 291 ? -1.713 6.416 9.548 1.00 97.12 291 PRO A C 1
ATOM 2223 O O . PRO A 1 291 ? -0.527 6.355 9.203 1.00 97.12 291 PRO A O 1
ATOM 2226 N N . VAL A 1 292 ? -2.644 6.994 8.795 1.00 94.06 292 VAL A N 1
ATOM 2227 C CA . VAL A 1 292 ? -2.369 7.693 7.535 1.00 94.06 292 VAL A CA 1
ATOM 2228 C C . VAL A 1 292 ? -3.099 9.023 7.543 1.00 94.06 292 VAL A C 1
ATOM 2230 O O . VAL A 1 292 ? -4.282 9.080 7.873 1.00 94.06 292 VAL A O 1
ATOM 2233 N N . ASP A 1 293 ? -2.381 10.070 7.157 1.00 92.19 293 ASP A N 1
ATOM 2234 C CA . ASP A 1 293 ? -2.959 11.383 6.912 1.00 92.19 293 ASP A CA 1
ATOM 2235 C C . ASP A 1 293 ? -3.638 11.400 5.536 1.00 92.19 293 ASP A C 1
ATOM 2237 O O . ASP A 1 293 ? -3.037 10.979 4.541 1.00 92.19 293 ASP A O 1
ATOM 2241 N N . VAL A 1 294 ? -4.905 11.806 5.503 1.00 90.94 294 VAL A N 1
ATOM 2242 C CA . VAL A 1 294 ? -5.760 11.760 4.304 1.00 90.94 294 VAL A CA 1
ATOM 2243 C C . VAL A 1 294 ? -6.555 13.043 4.079 1.00 90.94 294 VAL A C 1
ATOM 2245 O O . VAL A 1 294 ? -7.118 13.198 2.999 1.00 90.94 294 VAL A O 1
ATOM 2248 N N . SER A 1 295 ? -6.615 13.941 5.067 1.00 88.25 295 SER A N 1
ATOM 2249 C CA . SER A 1 295 ? -7.304 15.230 4.984 1.00 88.25 295 SER A CA 1
ATOM 2250 C C . SER A 1 295 ? -6.862 16.152 6.127 1.00 88.25 295 SER A C 1
ATOM 2252 O O . SER A 1 295 ? -6.339 15.698 7.141 1.00 88.25 295 SER A O 1
ATOM 2254 N N . GLU A 1 296 ? -7.171 17.444 6.033 1.00 86.56 296 GLU A N 1
ATOM 2255 C CA . GLU A 1 296 ? -6.936 18.403 7.122 1.00 86.56 296 GLU A CA 1
ATOM 2256 C C . GLU A 1 296 ? -7.876 18.189 8.327 1.00 86.56 296 GLU A C 1
ATOM 2258 O O . GLU A 1 296 ? -7.606 18.690 9.418 1.00 86.56 296 GLU A O 1
ATOM 2263 N N . THR A 1 297 ? -8.980 17.452 8.153 1.00 84.75 297 THR A N 1
ATOM 2264 C CA . THR A 1 297 ? -10.012 17.276 9.194 1.00 84.75 297 THR A CA 1
ATOM 2265 C C . THR A 1 297 ? -9.873 15.977 9.978 1.00 84.75 297 THR A C 1
ATOM 2267 O O . THR A 1 297 ? -10.370 15.879 11.098 1.00 84.75 297 THR A O 1
ATOM 2270 N N . HIS A 1 298 ? -9.222 14.969 9.400 1.00 90.31 298 HIS A N 1
ATOM 2271 C CA . HIS A 1 298 ? -9.092 13.653 10.005 1.00 90.31 298 HIS A CA 1
ATOM 2272 C C . HIS A 1 298 ? -7.942 12.849 9.399 1.00 90.31 298 HIS A C 1
ATOM 2274 O O . HIS A 1 298 ? -7.623 12.956 8.213 1.00 90.31 298 HIS A O 1
ATOM 2280 N N . ALA A 1 299 ? -7.393 11.965 10.226 1.00 94.81 299 ALA A N 1
ATOM 2281 C CA . ALA A 1 299 ? -6.552 10.858 9.801 1.00 94.81 299 ALA A CA 1
ATOM 2282 C C . ALA A 1 299 ? -7.334 9.539 9.936 1.00 94.81 299 ALA A C 1
ATOM 2284 O O . ALA A 1 299 ? -8.406 9.498 10.545 1.00 94.81 299 ALA A O 1
ATOM 2285 N N . ILE A 1 300 ? -6.804 8.457 9.366 1.00 97.00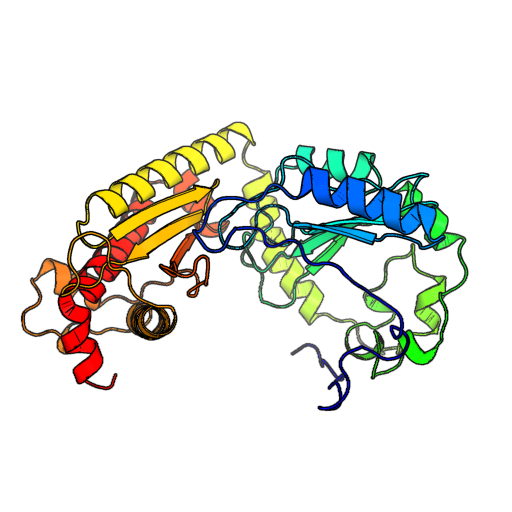 300 ILE A N 1
ATOM 2286 C CA . ILE A 1 300 ? -7.451 7.136 9.391 1.00 97.00 300 ILE A CA 1
ATOM 2287 C C . ILE A 1 300 ? -6.507 6.033 9.859 1.00 97.00 300 ILE A C 1
ATOM 2289 O O . ILE A 1 300 ? -5.287 6.109 9.687 1.00 97.00 300 ILE A O 1
ATOM 2293 N N . VAL A 1 301 ? -7.092 4.972 10.412 1.00 98.19 301 VAL A N 1
ATOM 2294 C CA . VAL A 1 301 ? -6.470 3.644 10.550 1.00 98.19 301 VAL A CA 1
ATOM 2295 C C . VAL A 1 301 ? -7.167 2.658 9.622 1.00 98.19 301 VAL A C 1
ATOM 2297 O O . VAL A 1 301 ? -8.152 3.007 8.978 1.00 98.19 301 VAL A O 1
ATOM 2300 N N . ARG A 1 302 ? -6.620 1.450 9.450 1.00 97.50 302 ARG A N 1
ATOM 2301 C CA . ARG A 1 302 ? -7.109 0.524 8.418 1.00 97.50 302 ARG A CA 1
ATOM 2302 C C . ARG A 1 302 ? -7.137 -0.909 8.908 1.00 97.50 302 ARG A C 1
ATOM 2304 O O . ARG A 1 302 ? -6.144 -1.361 9.472 1.00 97.50 302 ARG A O 1
ATOM 2311 N N . ILE A 1 303 ? -8.197 -1.636 8.586 1.00 97.94 303 ILE A N 1
ATOM 2312 C CA . ILE A 1 303 ? -8.196 -3.101 8.595 1.00 97.94 303 ILE A CA 1
ATOM 2313 C C . ILE A 1 303 ? -8.004 -3.545 7.146 1.00 97.94 303 ILE A C 1
ATOM 2315 O O . ILE A 1 303 ? -8.659 -3.029 6.241 1.00 97.94 303 ILE A O 1
ATOM 2319 N N . ALA A 1 304 ? -7.048 -4.435 6.898 1.00 96.38 304 ALA A N 1
ATOM 2320 C CA . ALA A 1 304 ? -6.695 -4.843 5.546 1.00 96.38 304 ALA A CA 1
ATOM 2321 C C . ALA A 1 304 ? -6.527 -6.358 5.472 1.00 96.38 304 ALA A C 1
ATOM 2323 O O . ALA A 1 304 ? -5.725 -6.927 6.208 1.00 96.38 304 ALA A O 1
ATOM 2324 N N . LEU A 1 305 ? -7.226 -6.989 4.532 1.00 96.25 305 LEU A N 1
ATOM 2325 C CA . LEU A 1 305 ? -7.176 -8.431 4.337 1.00 96.25 305 LEU A CA 1
ATOM 2326 C C . LEU A 1 305 ? -5.866 -8.809 3.634 1.00 96.25 305 LEU A C 1
ATOM 2328 O O . LEU A 1 305 ? -5.621 -8.372 2.505 1.00 96.25 305 LEU A O 1
ATOM 2332 N N . GLY A 1 306 ? -4.990 -9.550 4.309 1.00 95.81 306 GLY A N 1
ATOM 2333 C CA . GLY A 1 306 ? -3.780 -10.139 3.720 1.00 95.81 306 GLY A CA 1
ATOM 2334 C C . GLY A 1 306 ? -4.074 -11.451 2.990 1.00 95.81 306 GLY A C 1
ATOM 2335 O O . GLY A 1 306 ? -5.195 -11.954 3.044 1.00 95.81 306 GLY A O 1
ATOM 2336 N N . VAL A 1 307 ? -3.072 -12.016 2.312 1.00 96.38 307 VAL A N 1
ATOM 2337 C CA . VAL A 1 307 ? -3.218 -13.301 1.612 1.00 96.38 307 VAL A CA 1
ATOM 2338 C C . VAL A 1 307 ? -3.556 -14.448 2.566 1.00 96.38 307 VAL A C 1
ATOM 2340 O O . VAL A 1 307 ? -4.420 -15.257 2.244 1.00 96.38 307 VAL A O 1
ATOM 2343 N N . GLU A 1 308 ? -2.946 -14.500 3.751 1.00 95.25 308 GLU A N 1
ATOM 2344 C CA . GLU A 1 308 ? -3.200 -15.554 4.740 1.00 95.25 308 GLU A CA 1
ATOM 2345 C C . GLU A 1 308 ? -4.628 -15.464 5.281 1.00 95.25 308 GLU A C 1
ATOM 2347 O O . GLU A 1 308 ? -5.353 -16.457 5.281 1.00 95.25 308 GLU A O 1
ATOM 2352 N N . SER A 1 309 ? -5.064 -14.260 5.662 1.00 96.12 309 SER A N 1
ATOM 2353 C CA . SER A 1 309 ? -6.431 -14.015 6.129 1.00 96.12 309 SER A CA 1
ATOM 2354 C C . SER A 1 309 ? -7.464 -14.302 5.039 1.00 96.12 309 SER A C 1
ATOM 2356 O O . SER A 1 309 ? -8.503 -14.879 5.331 1.00 96.12 309 SER A O 1
ATOM 2358 N N . LEU A 1 310 ? -7.183 -13.960 3.774 1.00 97.62 310 LEU A N 1
ATOM 2359 C CA . LEU A 1 310 ? -8.074 -14.280 2.654 1.00 97.62 310 LEU A CA 1
ATOM 2360 C C . LEU A 1 310 ? -8.177 -15.793 2.428 1.00 97.62 310 LEU A C 1
ATOM 2362 O O . LEU A 1 310 ? -9.272 -16.309 2.226 1.00 97.62 310 LEU A O 1
ATOM 2366 N N . LEU A 1 311 ? -7.057 -16.515 2.476 1.00 97.25 311 LEU A N 1
ATOM 2367 C CA . LEU A 1 311 ? -7.055 -17.975 2.363 1.00 97.25 311 LEU A CA 1
ATOM 2368 C C . LEU A 1 311 ? -7.785 -18.634 3.541 1.00 97.25 311 LEU A C 1
ATOM 2370 O O . LEU A 1 311 ? -8.517 -19.599 3.332 1.00 97.25 311 LEU A O 1
ATOM 2374 N N . SER A 1 312 ? -7.624 -18.112 4.760 1.00 96.88 312 SER A N 1
ATOM 2375 C CA . SER A 1 312 ? -8.385 -18.566 5.930 1.00 96.88 312 SER A CA 1
ATOM 2376 C C . SER A 1 312 ? -9.884 -18.344 5.722 1.00 96.88 312 SER A C 1
ATOM 2378 O O . SER A 1 312 ? -10.658 -19.297 5.777 1.00 96.88 312 SER A O 1
ATOM 2380 N N . TYR A 1 313 ? -10.273 -17.133 5.316 1.00 97.81 313 TYR A N 1
ATOM 2381 C CA . TYR A 1 313 ? -11.657 -16.767 5.024 1.00 97.81 313 TYR A CA 1
ATOM 2382 C C . TYR A 1 313 ? -12.304 -17.671 3.963 1.00 97.81 313 TYR A C 1
ATOM 2384 O O . TYR A 1 313 ? -13.455 -18.084 4.113 1.00 97.81 313 TYR A O 1
ATOM 2392 N N . LEU A 1 314 ? -11.560 -18.011 2.904 1.00 97.12 314 LEU A N 1
ATOM 2393 C CA . LEU A 1 314 ? -12.003 -18.930 1.849 1.00 97.12 314 LEU A CA 1
ATOM 2394 C C . LEU A 1 314 ? -12.213 -20.366 2.362 1.00 97.12 314 LEU A C 1
ATOM 2396 O O . LEU A 1 314 ? -13.131 -21.047 1.912 1.00 97.12 314 LEU A O 1
ATOM 2400 N N . ASN A 1 315 ? -11.403 -20.822 3.322 1.00 95.12 315 ASN A N 1
ATOM 2401 C CA . ASN A 1 315 ? -11.555 -22.141 3.946 1.00 95.12 315 ASN A CA 1
ATOM 2402 C C . ASN A 1 315 ? -12.640 -22.170 5.039 1.00 95.12 315 ASN A C 1
ATOM 2404 O O . ASN A 1 315 ? -13.200 -23.228 5.329 1.00 95.12 315 ASN A O 1
ATOM 2408 N N . GLY A 1 316 ? -12.939 -21.021 5.643 1.00 94.75 316 GLY A N 1
ATOM 2409 C CA . GLY A 1 316 ? -13.938 -20.857 6.688 1.00 94.75 316 GLY A CA 1
ATOM 2410 C C . GLY A 1 316 ? -13.978 -19.415 7.188 1.00 94.75 316 GLY A C 1
ATOM 2411 O O . GLY A 1 316 ? -13.014 -18.905 7.746 1.00 94.75 316 GLY A O 1
ATOM 2412 N N . LYS A 1 317 ? -15.124 -18.753 7.022 1.00 96.25 317 LYS A N 1
ATOM 2413 C CA . LYS A 1 317 ? -15.263 -17.308 7.268 1.00 96.25 317 LYS A CA 1
ATOM 2414 C C . LYS A 1 317 ? -15.254 -16.931 8.749 1.00 96.25 317 LYS A C 1
ATOM 2416 O O . LYS A 1 317 ? -14.847 -15.825 9.096 1.00 96.25 317 LYS A O 1
ATOM 2421 N N . ASP A 1 318 ? -15.730 -17.832 9.606 1.00 95.56 318 ASP A N 1
ATOM 2422 C CA . ASP A 1 318 ? -16.072 -17.523 10.997 1.00 95.56 318 ASP A CA 1
ATOM 2423 C C . ASP A 1 318 ? -14.863 -17.081 11.827 1.00 95.56 318 ASP A C 1
ATOM 2425 O O . ASP A 1 318 ? -14.973 -16.139 12.609 1.00 95.56 318 ASP A O 1
ATOM 2429 N N . GLU A 1 319 ? -13.707 -17.725 11.645 1.00 94.38 319 GLU A N 1
ATOM 2430 C CA . GLU A 1 319 ? -12.491 -17.399 12.398 1.00 94.38 319 GLU A CA 1
ATOM 2431 C C . GLU A 1 319 ? -11.976 -16.006 12.026 1.00 94.38 319 GLU A C 1
ATOM 2433 O O . GLU A 1 319 ? -11.843 -15.150 12.900 1.00 94.38 319 GLU A O 1
ATOM 2438 N N . THR A 1 320 ? -11.806 -15.732 10.728 1.00 97.06 320 THR A N 1
ATOM 2439 C CA . THR A 1 320 ? -11.371 -14.415 10.237 1.00 97.06 320 THR A CA 1
ATOM 2440 C C . THR A 1 320 ? -12.334 -13.306 10.665 1.00 97.06 320 THR A C 1
ATOM 2442 O O . THR A 1 320 ? -11.906 -12.305 11.231 1.00 97.06 320 THR A O 1
ATOM 2445 N N . LEU A 1 321 ? -13.648 -13.501 10.497 1.00 98.06 321 LEU A N 1
ATOM 2446 C CA . LEU A 1 321 ? -14.642 -12.501 10.908 1.00 98.06 321 LEU A CA 1
ATOM 2447 C C . LEU A 1 321 ? -14.707 -12.311 12.429 1.00 98.06 321 LEU A C 1
ATOM 2449 O O . LEU A 1 321 ? -15.051 -11.225 12.897 1.00 98.06 321 LEU A O 1
ATOM 2453 N N . SER A 1 322 ? -14.398 -13.344 13.215 1.00 96.50 322 SER A N 1
ATOM 2454 C CA . SER A 1 322 ? -14.299 -13.229 14.670 1.00 96.50 322 SER A CA 1
ATOM 2455 C C . SER A 1 322 ? -13.082 -12.396 15.088 1.00 96.50 322 SER A C 1
ATOM 2457 O O . SER A 1 322 ? -13.196 -11.578 16.003 1.00 96.50 322 SER A O 1
ATOM 2459 N N . GLU A 1 323 ? -11.934 -12.570 14.429 1.00 96.19 323 GLU A N 1
ATOM 2460 C CA . GLU A 1 323 ? -10.732 -11.755 14.657 1.00 96.19 323 GLU A CA 1
ATOM 2461 C C . GLU A 1 323 ? -10.945 -10.291 14.246 1.00 96.19 323 GLU A C 1
ATOM 2463 O O . GLU A 1 323 ? -10.597 -9.372 14.998 1.00 96.19 323 GLU A O 1
ATOM 2468 N N . ASP A 1 324 ? -11.582 -10.062 13.094 1.00 98.12 324 ASP A N 1
ATOM 2469 C CA . ASP A 1 324 ? -11.943 -8.722 12.629 1.00 98.12 324 ASP A CA 1
ATOM 2470 C C . ASP A 1 324 ? -12.906 -8.042 13.610 1.00 98.12 324 ASP A C 1
ATOM 2472 O O . ASP A 1 324 ? -12.684 -6.898 14.012 1.00 98.12 324 ASP A O 1
ATOM 2476 N N . ARG A 1 325 ? -13.929 -8.765 14.088 1.00 97.94 325 ARG A N 1
ATOM 2477 C CA . ARG A 1 325 ? -14.855 -8.255 15.107 1.00 97.94 325 ARG A CA 1
ATOM 2478 C C . ARG A 1 325 ? -14.124 -7.879 16.391 1.00 97.94 325 ARG A C 1
ATOM 2480 O O . ARG A 1 325 ? -14.371 -6.801 16.925 1.00 97.94 325 ARG A O 1
ATOM 2487 N N . ALA A 1 326 ? -13.220 -8.724 16.883 1.00 97.25 326 ALA A N 1
ATOM 2488 C CA . ALA A 1 326 ? -12.432 -8.419 18.078 1.00 97.25 326 ALA A CA 1
ATOM 2489 C C . ALA A 1 326 ? -11.566 -7.161 17.882 1.00 97.25 326 ALA A C 1
ATOM 2491 O O . ALA A 1 326 ? -11.487 -6.313 18.773 1.00 97.25 326 ALA A O 1
ATOM 2492 N N . THR A 1 327 ? -10.978 -7.002 16.693 1.00 98.31 327 THR A N 1
ATOM 2493 C CA . THR A 1 327 ? -10.200 -5.815 16.311 1.00 98.31 327 THR A CA 1
ATOM 2494 C C . THR A 1 327 ? -11.059 -4.549 16.321 1.00 98.31 327 THR A C 1
ATOM 2496 O O . THR A 1 327 ? -10.658 -3.539 16.902 1.00 98.31 327 THR A O 1
ATOM 2499 N N . VAL A 1 328 ? -12.259 -4.601 15.734 1.00 98.56 328 VAL A N 1
ATOM 2500 C CA . VAL A 1 328 ? -13.218 -3.485 15.719 1.00 98.56 328 VAL A CA 1
ATOM 2501 C C . VAL A 1 328 ? -13.689 -3.130 17.131 1.00 98.56 328 VAL A C 1
ATOM 2503 O O . VAL A 1 328 ? -13.681 -1.958 17.507 1.00 98.56 328 VAL A O 1
ATOM 2506 N N . MET A 1 329 ? -14.025 -4.129 17.951 1.00 98.12 329 MET A N 1
ATOM 2507 C CA . MET A 1 329 ? -14.432 -3.909 19.342 1.00 98.12 329 MET A CA 1
ATOM 2508 C C . MET A 1 329 ? -13.319 -3.253 20.160 1.00 98.12 329 MET A C 1
ATOM 2510 O O . MET A 1 329 ? -13.583 -2.341 20.945 1.00 98.12 329 MET A O 1
ATOM 2514 N N . LYS A 1 330 ? -12.062 -3.661 19.946 1.00 98.50 330 LYS A N 1
ATOM 2515 C CA . LYS A 1 330 ? -10.917 -3.033 20.606 1.00 98.50 330 LYS A CA 1
ATOM 2516 C C . LYS A 1 330 ? -10.719 -1.585 20.157 1.00 98.50 330 LYS A C 1
ATOM 2518 O O . LYS A 1 330 ? -10.494 -0.726 21.007 1.00 98.50 330 LYS A O 1
ATOM 2523 N N . LEU A 1 331 ? -10.836 -1.298 18.858 1.00 98.06 331 LEU A N 1
ATOM 2524 C CA . LEU A 1 331 ? -10.772 0.070 18.325 1.00 98.06 331 LEU A CA 1
ATOM 2525 C C . LEU A 1 331 ? -11.813 0.980 18.987 1.00 98.06 331 LEU A C 1
ATOM 2527 O O . LEU A 1 331 ? -11.463 2.053 19.485 1.00 98.06 331 LEU A O 1
ATOM 2531 N N . ALA A 1 332 ? -13.069 0.531 19.038 1.00 97.31 332 ALA A N 1
ATOM 2532 C CA . ALA A 1 332 ? -14.158 1.276 19.660 1.00 97.31 332 ALA A CA 1
ATOM 2533 C C . ALA A 1 332 ? -13.919 1.478 21.165 1.00 97.31 332 ALA A C 1
ATOM 2535 O O . ALA A 1 332 ? -14.029 2.598 21.666 1.00 97.31 332 ALA A O 1
ATOM 2536 N N . ALA A 1 333 ? -13.500 0.431 21.884 1.00 97.19 333 ALA A N 1
ATOM 2537 C CA . ALA A 1 333 ? -13.184 0.520 23.308 1.00 97.19 333 ALA A CA 1
ATOM 2538 C C . ALA A 1 333 ? -12.037 1.508 23.590 1.00 97.19 333 ALA A C 1
ATOM 2540 O O . ALA A 1 333 ? -12.136 2.320 24.511 1.00 97.19 333 ALA A O 1
ATOM 2541 N N . ILE A 1 334 ? -10.969 1.500 22.784 1.00 97.31 334 ILE A N 1
ATOM 2542 C CA . ILE A 1 334 ? -9.874 2.471 22.921 1.00 97.31 334 ILE A CA 1
ATOM 2543 C C . ILE A 1 334 ? -10.376 3.897 22.683 1.00 97.31 334 ILE A C 1
ATOM 2545 O O . ILE A 1 334 ? -9.993 4.787 23.436 1.00 97.31 334 ILE A O 1
ATOM 2549 N N . SER A 1 335 ? -11.242 4.128 21.692 1.00 95.81 335 SER A N 1
ATOM 2550 C CA . SER A 1 335 ? -11.845 5.451 21.474 1.00 95.81 335 SER A CA 1
ATOM 2551 C C . SER A 1 335 ? -12.672 5.912 22.685 1.00 95.81 335 SER A C 1
ATOM 2553 O O . SER A 1 335 ? -12.441 7.001 23.216 1.00 95.81 335 SER A O 1
ATOM 2555 N N . ARG A 1 336 ? -13.559 5.057 23.216 1.00 94.62 336 ARG A N 1
ATOM 2556 C CA . ARG A 1 336 ? -14.379 5.370 24.408 1.00 94.62 336 ARG A CA 1
ATOM 2557 C C . ARG A 1 336 ? -13.555 5.681 25.651 1.00 94.62 336 ARG A C 1
ATOM 2559 O O . ARG A 1 336 ? -14.017 6.414 26.529 1.00 94.62 336 ARG A O 1
ATOM 2566 N N . HIS A 1 337 ? -12.361 5.111 25.752 1.00 95.56 337 HIS A N 1
ATOM 2567 C CA . HIS A 1 337 ? -11.496 5.219 26.925 1.00 95.56 337 HIS A CA 1
ATOM 2568 C C . HIS A 1 337 ? -10.190 5.965 26.634 1.00 95.56 337 HIS A C 1
ATOM 2570 O O . HIS A 1 337 ? -9.230 5.868 27.402 1.00 95.56 337 HIS A O 1
ATOM 2576 N N . PHE A 1 338 ? -10.170 6.748 25.551 1.00 95.62 338 PHE A N 1
ATOM 2577 C CA . PHE A 1 338 ? -8.964 7.375 25.019 1.00 95.62 338 PHE A CA 1
ATOM 2578 C C . PHE A 1 338 ? -8.258 8.257 26.053 1.00 95.62 338 PHE A C 1
ATOM 2580 O O . PHE A 1 338 ? -7.058 8.112 26.269 1.00 95.62 338 PHE A O 1
ATOM 2587 N N . ASP A 1 339 ? -8.992 9.120 26.760 1.00 94.00 339 ASP A N 1
ATOM 2588 C CA . ASP A 1 339 ? -8.402 10.020 27.759 1.00 94.00 339 ASP A CA 1
ATOM 2589 C C . ASP A 1 339 ? -7.832 9.282 28.968 1.00 94.00 339 ASP A C 1
ATOM 2591 O O . ASP A 1 339 ? -6.814 9.697 29.524 1.00 94.00 339 ASP A O 1
ATOM 2595 N N . THR A 1 340 ? -8.470 8.186 29.384 1.00 95.25 340 THR A N 1
ATOM 2596 C CA . THR A 1 340 ? -7.975 7.334 30.472 1.00 95.25 340 THR A CA 1
ATOM 2597 C C . THR A 1 340 ? -6.649 6.697 30.070 1.00 95.25 340 THR A C 1
ATOM 2599 O O . THR A 1 340 ? -5.664 6.801 30.804 1.00 95.25 340 THR A O 1
ATOM 2602 N N . LEU A 1 341 ? -6.593 6.124 28.864 1.00 96.12 341 LEU A N 1
ATOM 2603 C CA . LEU A 1 341 ? -5.369 5.558 28.300 1.00 96.12 341 LEU A CA 1
ATOM 2604 C C . LEU A 1 341 ? -4.289 6.633 28.137 1.00 96.12 341 LEU A C 1
ATOM 2606 O O . LEU A 1 341 ? -3.151 6.430 28.557 1.00 96.12 341 LEU A O 1
ATOM 2610 N N . LYS A 1 342 ? -4.639 7.824 27.642 1.00 95.50 342 LYS A N 1
ATOM 2611 C CA . LYS A 1 342 ? -3.686 8.924 27.460 1.00 95.50 342 LYS A CA 1
ATOM 2612 C C . LYS A 1 342 ? -3.104 9.414 28.786 1.00 95.50 342 LYS A C 1
ATOM 2614 O O . LYS A 1 342 ? -1.897 9.635 28.877 1.00 95.50 342 LYS A O 1
ATOM 2619 N N . LYS A 1 343 ? -3.936 9.553 29.823 1.00 95.38 343 LYS A N 1
ATOM 2620 C CA . LYS A 1 343 ? -3.518 9.972 31.174 1.00 95.38 343 LYS A CA 1
ATOM 2621 C C . LYS A 1 343 ? -2.663 8.924 31.886 1.00 95.38 343 LYS A C 1
ATOM 2623 O O . LYS A 1 343 ? -1.889 9.296 32.764 1.00 95.38 343 LYS A O 1
ATOM 2628 N N . SER A 1 344 ? -2.768 7.648 31.508 1.00 93.94 344 SER A N 1
ATOM 2629 C CA . SER A 1 344 ? -1.943 6.577 32.084 1.00 93.94 344 SER A CA 1
ATOM 2630 C C . SER A 1 344 ? -0.452 6.704 31.742 1.00 93.94 344 SER A C 1
ATOM 2632 O O . SER A 1 344 ? 0.389 6.173 32.463 1.00 93.94 344 SER A O 1
ATOM 2634 N N . GLY A 1 345 ? -0.115 7.421 30.661 1.00 90.00 345 GLY A N 1
ATOM 2635 C CA . GLY A 1 345 ? 1.259 7.576 30.177 1.00 90.00 345 GLY A CA 1
ATOM 2636 C C . GLY A 1 345 ? 1.819 6.354 29.439 1.00 90.00 345 GLY A C 1
ATOM 2637 O O . GLY A 1 345 ? 2.994 6.379 29.065 1.00 90.00 345 GLY A O 1
ATOM 2638 N N . LEU A 1 346 ? 1.003 5.312 29.230 1.00 84.12 346 LEU A N 1
ATOM 2639 C CA . LEU A 1 346 ? 1.359 4.118 28.457 1.00 84.12 346 LEU A CA 1
ATOM 2640 C C . LEU A 1 346 ? 1.620 4.391 27.000 1.00 84.12 346 LEU A C 1
ATOM 2642 O O . LEU A 1 346 ? 0.959 5.288 26.425 1.00 84.12 346 LEU A O 1
#

pLDDT: mean 92.35, std 8.0, range [39.81, 98.69]

Radius of gyration: 22.99 Å; Cα contacts (8 Å, |Δi|>4): 594; chains: 1; bounding box: 53×44×64 Å

Secondary structure (DSSP, 8-state):
---------TT--S-TT-TT----PPPSB-TTSPBP-THHHHHHHHHHHHHTT---EEEEESS-TT----SSPPPPBGGGTSBEEEEE-TT----HHHHHHHHHTT-EEEEETTSTT-PPSS-EEEEPPHHHHHHHHHSPPPS-GGGGSTTTGGGT--TTTS-GGGTTTGGGSPP-SS--HHHHHHHHHHHHHHHHHHTS-HHHHHHHHHHHHHHHHHHHHTSTTEEEEEEETTEEEEEEB-SSS-TT-B--HHHHHHHHHHHTS--GGG-TT--HHHHHHHHS----EEEEE--SS-EEEEEE--HHHHHHHHH-HHHHHHHHHHHHHHHHHHHHTHHHHHHHT-

Foldseek 3Di:
DPQLLADADPPDPDQPFPPPDDDDDDDQADQALHGDQCPVVQVVVLVVCVVVVHEEEREFEQQPPQGDGHPDFDAAPPLPPRYATEYEPQQVPDDPVVVVVRLVSQHWYKYHLCHQLVQPPPAIDIDGRPSRLQVLQVDAQDDDLSCQPSSHCLSPDALQRDDNSNVNCRVSHDDDPDDPVVNVVSVVSSVVLVVLVVPDDPVLLQVLQVVVQVLLQVLQVVQPQKHQPGGHRFKGKIWGAAPPDPPQQTDALVLQQLLQVQLQAQCLVLQVPDDPLQSVLSRDRAHWARWDDRHNRTIIIMDGNHSVLSSVCSVPNPVSSVSSSSSSSNSSSCNNCVVSSVVVVD

Solvent-accessible surface area (backbone atoms only — not comparable to full-atom values): 18725 Å² total; per-residue (Å²): 127,82,80,70,72,50,68,77,56,97,87,52,93,60,48,39,58,52,79,85,76,82,84,84,84,78,62,64,40,43,63,87,44,50,82,42,63,50,50,60,59,52,50,56,48,43,54,54,29,50,76,71,73,44,78,39,72,41,79,31,57,48,30,50,100,59,36,52,60,47,90,55,74,38,52,18,40,76,69,49,76,59,23,40,8,27,30,40,35,40,42,53,87,72,53,75,64,59,54,49,53,43,36,74,39,43,10,32,35,35,37,24,34,42,47,32,35,62,11,51,80,87,26,69,51,75,48,69,18,71,68,50,34,52,52,44,54,74,38,76,52,78,77,52,73,51,30,30,30,53,61,19,52,27,16,81,40,42,40,80,77,52,55,78,36,45,57,57,42,34,83,58,27,47,83,68,97,64,79,67,57,68,52,52,53,24,42,55,53,14,44,54,38,49,52,60,55,65,73,48,58,68,70,59,55,50,50,51,34,50,53,50,39,52,53,52,40,50,59,31,54,74,32,92,44,34,36,56,76,41,75,28,70,47,27,41,27,30,37,40,38,35,78,88,43,62,98,86,35,41,35,44,61,70,55,36,50,54,50,58,53,51,34,62,31,67,49,32,85,71,43,79,87,51,50,75,69,42,32,57,27,26,48,45,62,39,90,64,49,71,63,44,84,54,31,82,73,35,24,33,35,30,52,62,64,34,43,67,52,47,55,44,34,75,77,44,48,66,63,48,55,50,54,52,48,43,42,44,48,24,53,40,42,47,38,76,40,38,68,55,50,60,73,67,71,115